Protein AF-A0A2G5VCP2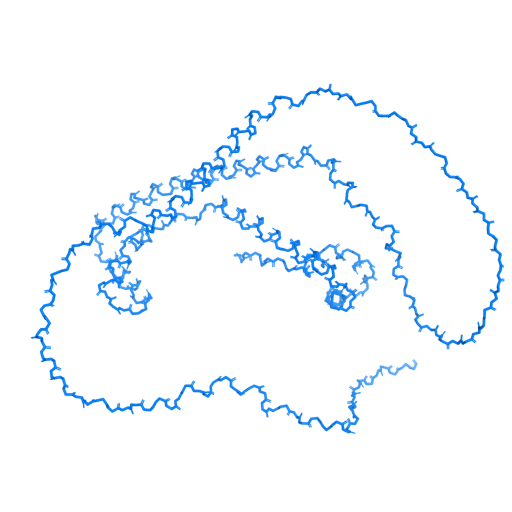-F1 (afdb_monomer_lite)

Structure (mmCIF, N/CA/C/O backbone):
data_AF-A0A2G5VCP2-F1
#
_entry.id   AF-A0A2G5VCP2-F1
#
loop_
_atom_site.group_PDB
_atom_site.id
_atom_site.type_symbol
_atom_site.label_atom_id
_atom_site.label_alt_id
_atom_site.label_comp_id
_atom_site.label_asym_id
_atom_site.label_entity_id
_atom_site.label_seq_id
_atom_site.pdbx_PDB_ins_code
_atom_site.Cartn_x
_atom_site.Cartn_y
_atom_site.Cartn_z
_atom_site.occupancy
_atom_site.B_iso_or_equiv
_atom_site.auth_seq_id
_atom_site.auth_comp_id
_atom_site.auth_asym_id
_atom_site.auth_atom_id
_atom_site.pdbx_PDB_model_num
ATOM 1 N N . MET A 1 1 ? -10.315 4.935 -5.202 1.00 46.03 1 MET A N 1
ATOM 2 C CA . MET A 1 1 ? -9.158 4.855 -6.123 1.00 46.03 1 MET A CA 1
ATOM 3 C C . MET A 1 1 ? -8.139 3.900 -5.517 1.00 46.03 1 MET A C 1
ATOM 5 O O . MET A 1 1 ? -7.683 4.166 -4.414 1.00 46.03 1 MET A O 1
ATOM 9 N N . SER A 1 2 ? -7.846 2.761 -6.154 1.00 57.38 2 SER A N 1
ATOM 10 C CA . SER A 1 2 ? -6.832 1.823 -5.642 1.00 57.38 2 SER A CA 1
ATOM 11 C C . SER A 1 2 ? -5.453 2.473 -5.710 1.00 57.38 2 SER A C 1
ATOM 13 O O . SER A 1 2 ? -5.116 3.071 -6.732 1.00 57.38 2 SER A O 1
ATOM 15 N N . ALA A 1 3 ? -4.641 2.323 -4.661 1.00 63.19 3 ALA A N 1
ATOM 16 C CA . ALA A 1 3 ? -3.253 2.767 -4.701 1.00 63.19 3 ALA A CA 1
ATOM 17 C C . ALA A 1 3 ? -2.539 2.120 -5.908 1.00 63.19 3 ALA A C 1
ATOM 19 O O . ALA A 1 3 ? -2.737 0.924 -6.165 1.00 63.19 3 ALA A O 1
ATOM 20 N N . PRO A 1 4 ? -1.726 2.873 -6.671 1.00 72.38 4 PRO A N 1
ATOM 21 C CA . PRO A 1 4 ? -1.023 2.325 -7.820 1.00 72.38 4 PRO A CA 1
ATOM 22 C C . PRO A 1 4 ? -0.098 1.186 -7.368 1.00 72.38 4 PRO A C 1
ATOM 24 O O . PRO A 1 4 ? 0.730 1.354 -6.460 1.00 72.38 4 PRO A O 1
ATOM 27 N N . LYS A 1 5 ? -0.260 0.013 -8.001 1.00 80.06 5 LYS A N 1
ATOM 28 C CA . LYS A 1 5 ? 0.596 -1.164 -7.784 1.00 80.06 5 LYS A CA 1
ATOM 29 C C . LYS A 1 5 ? 2.051 -0.779 -8.055 1.00 80.06 5 LYS A C 1
ATOM 31 O O . LYS A 1 5 ? 2.337 -0.139 -9.068 1.00 80.06 5 LYS A O 1
ATOM 36 N N . MET A 1 6 ? 2.954 -1.172 -7.155 1.00 78.19 6 MET A N 1
ATOM 37 C CA . MET A 1 6 ? 4.377 -0.842 -7.269 1.00 78.19 6 MET A CA 1
ATOM 38 C C . MET A 1 6 ? 4.953 -1.405 -8.572 1.00 78.19 6 MET A C 1
ATOM 40 O O . MET A 1 6 ? 4.724 -2.569 -8.905 1.00 78.19 6 MET A O 1
ATOM 44 N N . SER A 1 7 ? 5.674 -0.568 -9.317 1.00 85.12 7 SER A N 1
ATOM 45 C CA . SER A 1 7 ? 6.203 -0.918 -10.633 1.00 85.12 7 SER A CA 1
ATOM 46 C C . SER A 1 7 ? 7.272 -2.005 -10.519 1.00 85.12 7 SER A C 1
ATOM 48 O O . SER A 1 7 ? 8.232 -1.864 -9.762 1.00 85.12 7 SER A O 1
ATOM 50 N N . SER A 1 8 ? 7.099 -3.106 -11.255 1.00 95.88 8 SER A N 1
ATOM 51 C CA . SER A 1 8 ? 8.132 -4.134 -11.425 1.00 95.88 8 SER A CA 1
ATOM 52 C C . SER A 1 8 ? 9.325 -3.581 -12.214 1.00 95.88 8 SER A C 1
ATOM 54 O O . SER A 1 8 ? 9.184 -2.561 -12.889 1.00 95.88 8 SER A O 1
ATOM 56 N N . GLY A 1 9 ? 10.475 -4.269 -12.179 1.00 96.69 9 GLY A N 1
ATOM 57 C CA . GLY A 1 9 ? 11.641 -3.901 -12.995 1.00 96.69 9 GLY A CA 1
ATOM 58 C C . GLY A 1 9 ? 11.284 -3.746 -14.478 1.00 96.69 9 GLY A C 1
ATOM 59 O O . GLY A 1 9 ? 11.589 -2.720 -15.076 1.00 96.69 9 GLY A O 1
ATOM 60 N N . PHE A 1 10 ? 10.494 -4.683 -15.020 1.00 97.31 10 PHE A N 1
ATOM 61 C CA . PHE A 1 10 ? 9.934 -4.585 -16.373 1.00 97.31 10 PHE A CA 1
ATOM 62 C C . PHE A 1 10 ? 9.142 -3.294 -16.598 1.00 97.31 10 PHE A C 1
ATOM 64 O O . PHE A 1 10 ? 9.318 -2.651 -17.622 1.00 97.31 10 PHE A O 1
ATOM 71 N N . LYS A 1 11 ? 8.269 -2.898 -15.663 1.00 96.56 11 LYS A N 1
ATOM 72 C CA . LYS A 1 11 ? 7.429 -1.705 -15.834 1.00 96.56 11 LYS A CA 1
ATOM 73 C C . LYS A 1 11 ? 8.255 -0.416 -15.828 1.00 96.56 11 LYS A C 1
ATOM 75 O O . LYS A 1 11 ? 7.921 0.504 -16.560 1.00 96.56 11 LYS A O 1
ATOM 80 N N . ILE A 1 12 ? 9.320 -0.363 -15.026 1.00 96.81 12 ILE A N 1
ATOM 81 C CA . ILE A 1 12 ? 10.254 0.772 -15.004 1.00 96.81 12 ILE A CA 1
ATOM 82 C C . ILE A 1 12 ? 11.006 0.850 -16.335 1.00 96.81 12 ILE A C 1
ATOM 84 O O . ILE A 1 12 ? 11.005 1.896 -16.973 1.00 96.81 12 ILE A O 1
ATOM 88 N N . TRP A 1 13 ? 11.567 -0.273 -16.789 1.00 97.75 13 TRP A N 1
ATOM 89 C CA . TRP A 1 13 ? 12.250 -0.355 -18.080 1.00 97.75 13 TRP A CA 1
ATOM 90 C C . TRP A 1 13 ? 11.329 -0.005 -19.257 1.00 97.75 13 TRP A C 1
ATOM 92 O O . TRP A 1 13 ? 11.700 0.786 -20.119 1.00 97.75 13 TRP A O 1
ATOM 102 N N . ALA A 1 14 ? 10.111 -0.551 -19.280 1.00 97.19 14 ALA A N 1
ATOM 103 C CA . ALA A 1 14 ? 9.137 -0.303 -20.340 1.00 97.19 14 ALA A CA 1
ATOM 104 C C . ALA A 1 14 ? 8.705 1.169 -20.386 1.00 97.19 14 ALA A C 1
ATOM 106 O O . ALA A 1 14 ? 8.487 1.700 -21.467 1.00 97.19 14 ALA A O 1
ATOM 107 N N . GLN A 1 15 ? 8.615 1.835 -19.228 1.00 95.94 15 GLN A N 1
ATOM 108 C CA . GLN A 1 15 ? 8.321 3.265 -19.149 1.00 95.94 15 GLN A CA 1
ATOM 109 C C . GLN A 1 15 ? 9.483 4.112 -19.689 1.00 95.94 15 GLN A C 1
ATOM 111 O O . GLN A 1 15 ? 9.245 5.050 -20.436 1.00 95.94 15 GLN A O 1
ATOM 116 N N . GLU A 1 16 ? 10.730 3.777 -19.347 1.00 96.31 16 GLU A N 1
ATOM 117 C CA . GLU A 1 16 ? 11.921 4.509 -19.815 1.00 96.31 16 GLU A CA 1
ATOM 118 C C . GLU A 1 16 ? 12.209 4.319 -21.304 1.00 96.31 16 GLU A C 1
ATOM 120 O O . GLU A 1 16 ? 12.709 5.222 -21.963 1.00 96.31 16 GLU A O 1
ATOM 125 N N . THR A 1 17 ? 11.905 3.136 -21.832 1.00 96.19 17 THR A N 1
ATOM 126 C CA . THR A 1 17 ? 12.107 2.803 -23.249 1.00 96.19 17 THR A CA 1
ATOM 127 C C . THR A 1 17 ? 10.861 3.035 -24.094 1.00 96.19 17 THR A C 1
ATOM 129 O O . THR A 1 17 ? 10.886 2.768 -25.293 1.00 96.19 17 THR A O 1
ATOM 132 N N . SER A 1 18 ? 9.778 3.536 -23.491 1.00 95.25 18 SER A N 1
ATOM 133 C CA . SER A 1 18 ? 8.492 3.722 -24.161 1.00 95.25 18 SER A CA 1
ATOM 134 C C . SER A 1 18 ? 8.652 4.557 -25.424 1.00 95.25 18 SER A C 1
ATOM 136 O O . SER A 1 18 ? 8.306 4.081 -26.499 1.00 95.25 18 SER A O 1
ATOM 138 N N . ASP A 1 19 ? 9.255 5.739 -25.320 1.00 95.69 19 ASP A N 1
ATOM 139 C CA . ASP A 1 19 ? 9.362 6.681 -26.439 1.00 95.69 19 ASP A CA 1
ATOM 140 C C . ASP A 1 19 ? 10.175 6.097 -27.604 1.00 95.69 19 ASP A C 1
ATOM 142 O O . ASP A 1 19 ? 9.776 6.204 -28.760 1.00 95.69 19 ASP A O 1
ATOM 146 N N . VAL A 1 20 ? 11.263 5.379 -27.301 1.00 95.56 20 VAL A N 1
ATOM 147 C CA . VAL A 1 20 ? 12.093 4.707 -28.317 1.00 95.56 20 VAL A CA 1
ATOM 148 C C . VAL A 1 20 ? 11.289 3.642 -29.062 1.00 95.56 20 VAL A C 1
ATOM 150 O O . VAL A 1 20 ? 11.326 3.585 -30.288 1.00 95.56 20 VAL A O 1
ATOM 153 N N . PHE A 1 21 ? 10.521 2.827 -28.334 1.00 96.44 21 PHE A N 1
ATOM 154 C CA . PHE A 1 21 ? 9.661 1.810 -28.937 1.00 96.44 21 PHE A CA 1
ATOM 155 C C . PHE A 1 21 ? 8.519 2.425 -29.756 1.00 96.44 21 PHE A C 1
ATOM 157 O O . PHE A 1 21 ? 8.155 1.867 -30.787 1.00 96.44 21 PHE A O 1
ATOM 164 N N . HIS A 1 22 ? 7.956 3.556 -29.325 1.00 96.44 22 HIS A N 1
ATOM 165 C CA . HIS A 1 22 ? 6.901 4.242 -30.071 1.00 96.44 22 HIS A CA 1
ATOM 166 C C . HIS A 1 22 ? 7.423 4.844 -31.372 1.00 96.44 22 HIS A C 1
ATOM 168 O O . HIS A 1 22 ? 6.724 4.783 -32.374 1.00 96.44 22 HIS A O 1
ATOM 174 N N . GLU A 1 23 ? 8.650 5.363 -31.391 1.00 96.62 23 GLU A N 1
ATOM 175 C CA . GLU A 1 23 ? 9.275 5.862 -32.620 1.00 96.62 23 GLU A CA 1
ATOM 176 C C . GLU A 1 23 ? 9.649 4.724 -33.581 1.00 96.62 23 GLU A C 1
ATOM 178 O O . GLU A 1 23 ? 9.328 4.778 -34.771 1.00 96.62 23 GLU A O 1
ATOM 183 N N . GLU A 1 24 ? 10.281 3.661 -33.071 1.00 96.56 24 GLU A N 1
ATOM 184 C CA . GLU A 1 24 ? 10.704 2.512 -33.882 1.00 96.56 24 GLU A CA 1
ATOM 185 C C . GLU A 1 24 ? 9.504 1.743 -34.457 1.00 96.56 24 GLU A C 1
ATOM 187 O O . GLU A 1 24 ? 9.508 1.332 -35.619 1.00 96.56 24 GLU A O 1
ATOM 192 N N . PHE A 1 25 ? 8.443 1.591 -33.662 1.00 96.56 25 PHE A N 1
ATOM 193 C CA . PHE A 1 25 ? 7.250 0.825 -34.011 1.00 96.56 25 PHE A CA 1
ATOM 194 C C . PHE A 1 25 ? 6.006 1.704 -34.175 1.00 96.56 25 PHE A C 1
ATOM 196 O O . PHE A 1 25 ? 4.898 1.249 -33.900 1.00 96.56 25 PHE A O 1
ATOM 203 N N . LYS A 1 26 ? 6.160 2.934 -34.678 1.00 97.25 26 LYS A N 1
ATOM 204 C CA . LYS A 1 26 ? 5.064 3.919 -34.798 1.00 97.25 26 LYS A CA 1
ATOM 205 C C . LYS A 1 26 ? 3.847 3.477 -35.616 1.00 97.25 26 LYS A C 1
ATOM 207 O O . LYS A 1 26 ? 2.787 4.085 -35.523 1.00 97.25 26 LYS A O 1
ATOM 212 N N . TYR A 1 27 ? 4.001 2.444 -36.444 1.00 97.50 27 TYR A N 1
ATOM 213 C CA . TYR A 1 27 ? 2.924 1.875 -37.261 1.00 97.50 27 TYR A CA 1
ATOM 214 C C . TYR A 1 27 ? 2.157 0.747 -36.559 1.00 97.50 27 TYR A C 1
ATOM 216 O O . TYR A 1 27 ? 1.132 0.298 -37.065 1.00 97.50 27 TYR A O 1
ATOM 224 N N . LEU A 1 28 ? 2.662 0.261 -35.424 1.00 97.69 28 LEU A N 1
ATOM 225 C CA . LEU A 1 28 ? 2.010 -0.773 -34.633 1.00 97.69 28 LEU A CA 1
ATOM 226 C C . LEU A 1 28 ? 1.014 -0.149 -33.659 1.00 97.69 28 LEU A C 1
ATOM 228 O O . LEU A 1 28 ? 1.173 0.981 -33.197 1.00 97.69 28 LEU A O 1
ATOM 232 N N . ARG A 1 29 ? -0.016 -0.914 -33.300 1.00 98.12 29 ARG A N 1
ATOM 233 C CA . ARG A 1 29 ? -0.939 -0.516 -32.233 1.00 98.12 29 ARG A CA 1
ATOM 234 C C . ARG A 1 29 ? -0.242 -0.601 -30.880 1.00 98.12 29 ARG A C 1
ATOM 236 O O . ARG A 1 29 ? 0.628 -1.441 -30.668 1.00 98.12 29 ARG A O 1
ATOM 243 N N . GLU A 1 30 ? -0.729 0.169 -29.914 1.00 97.25 30 GLU A N 1
ATOM 244 C CA . GLU A 1 30 ? -0.213 0.181 -28.537 1.00 97.25 30 GLU A CA 1
ATOM 245 C C . GLU A 1 30 ? -0.041 -1.228 -27.939 1.00 97.25 30 GLU A C 1
ATOM 247 O O . GLU A 1 30 ? 0.985 -1.563 -27.350 1.00 97.25 30 GLU A O 1
ATOM 252 N N . ILE A 1 31 ? -1.022 -2.112 -28.144 1.00 97.69 31 ILE A N 1
ATOM 253 C CA . ILE A 1 31 ? -0.959 -3.487 -27.633 1.00 97.69 31 ILE A CA 1
ATOM 254 C C . ILE A 1 31 ? 0.170 -4.314 -28.272 1.00 97.69 31 ILE A C 1
ATOM 256 O O . ILE A 1 31 ? 0.782 -5.156 -27.611 1.00 97.69 31 ILE A O 1
ATOM 260 N N . GLU A 1 32 ? 0.478 -4.064 -29.544 1.00 97.88 32 GLU A N 1
ATOM 261 C CA . GLU A 1 32 ? 1.566 -4.716 -30.275 1.00 97.88 32 GLU A CA 1
ATOM 262 C C . GLU A 1 32 ? 2.921 -4.181 -29.804 1.00 97.88 32 GLU A C 1
ATOM 264 O O . GLU A 1 32 ? 3.829 -4.979 -29.563 1.00 97.88 32 GLU A O 1
ATOM 269 N N . ILE A 1 33 ? 3.031 -2.869 -29.558 1.00 97.69 33 ILE A N 1
ATOM 270 C CA . ILE A 1 33 ? 4.217 -2.238 -28.959 1.00 97.69 33 ILE A CA 1
ATOM 271 C C . ILE A 1 33 ? 4.496 -2.843 -27.578 1.00 97.69 33 ILE A C 1
ATOM 273 O O . ILE A 1 33 ? 5.605 -3.312 -27.311 1.00 97.69 33 ILE A O 1
ATOM 277 N N . GLN A 1 34 ? 3.482 -2.955 -26.719 1.00 97.12 34 GLN A N 1
ATOM 278 C CA . GLN A 1 34 ? 3.630 -3.582 -25.403 1.00 97.12 34 GLN A CA 1
ATOM 279 C C . GLN A 1 34 ? 4.030 -5.062 -25.495 1.00 97.12 34 GLN A C 1
ATOM 281 O O . GLN A 1 34 ? 4.823 -5.553 -24.686 1.00 97.12 34 GLN A O 1
ATOM 286 N N . ASN A 1 35 ? 3.509 -5.805 -26.476 1.00 97.81 35 ASN A N 1
ATOM 287 C CA . ASN A 1 35 ? 3.908 -7.195 -26.710 1.00 97.81 35 ASN A CA 1
ATOM 288 C C . ASN A 1 35 ? 5.360 -7.302 -27.204 1.00 97.81 35 ASN A C 1
ATOM 290 O O . ASN A 1 35 ? 6.090 -8.204 -26.771 1.00 97.81 35 ASN A O 1
ATOM 294 N N . LYS A 1 36 ? 5.816 -6.359 -28.038 1.00 97.75 36 LYS A N 1
ATOM 295 C CA . LYS A 1 36 ? 7.223 -6.239 -28.442 1.00 97.75 36 LYS A CA 1
ATOM 296 C C . LYS A 1 36 ? 8.114 -5.920 -27.245 1.00 97.75 36 LYS A C 1
ATOM 298 O O . LYS A 1 36 ? 9.086 -6.640 -27.040 1.00 97.75 36 LYS A O 1
ATOM 303 N N . GLN A 1 37 ? 7.741 -4.964 -26.393 1.00 97.56 37 GLN A N 1
ATOM 304 C CA . GLN A 1 37 ? 8.456 -4.658 -25.148 1.00 97.56 37 GLN A CA 1
ATOM 305 C C . GLN A 1 37 ? 8.574 -5.887 -24.235 1.00 97.56 37 GLN A C 1
ATOM 307 O O . GLN A 1 37 ? 9.664 -6.213 -23.767 1.00 97.56 37 GLN A O 1
ATOM 312 N N . LYS A 1 38 ? 7.479 -6.629 -24.013 1.00 97.75 38 LYS A N 1
ATOM 313 C CA . LYS A 1 38 ? 7.503 -7.874 -23.218 1.00 97.75 38 LYS A CA 1
ATOM 314 C C . LYS A 1 38 ? 8.445 -8.916 -23.816 1.00 97.75 38 LYS A C 1
ATOM 316 O O . LYS A 1 38 ? 9.195 -9.555 -23.079 1.00 97.75 38 LYS A O 1
ATOM 321 N N . SER A 1 39 ? 8.405 -9.096 -25.134 1.00 97.56 39 SER A N 1
ATOM 322 C CA . SER A 1 39 ? 9.270 -10.047 -25.840 1.00 97.56 39 SER A CA 1
ATOM 323 C C . SER A 1 39 ? 10.738 -9.632 -25.732 1.00 97.56 39 SER A C 1
ATOM 325 O O . SER A 1 39 ? 11.593 -10.450 -25.404 1.00 97.56 39 SER A O 1
ATOM 327 N N . TYR A 1 40 ? 11.025 -8.344 -25.907 1.00 97.62 40 TYR A N 1
ATOM 328 C CA . TYR A 1 40 ? 12.367 -7.789 -25.783 1.00 97.62 40 TYR A CA 1
ATOM 329 C C . TYR A 1 40 ? 12.918 -7.950 -24.361 1.00 97.62 40 TYR A C 1
ATOM 331 O O . TYR A 1 40 ? 14.025 -8.449 -24.170 1.00 97.62 40 TYR A O 1
ATOM 339 N N . TRP A 1 41 ? 12.111 -7.645 -23.344 1.00 97.50 41 TRP A N 1
ATOM 340 C CA . TRP A 1 41 ? 12.469 -7.892 -21.950 1.00 97.50 41 TRP A CA 1
ATOM 341 C C . TRP A 1 41 ? 12.781 -9.366 -21.682 1.00 97.50 41 TRP A C 1
ATOM 343 O O . TRP A 1 41 ? 13.752 -9.681 -20.999 1.00 97.50 41 TRP A O 1
ATOM 353 N N . ARG A 1 42 ? 11.983 -10.295 -22.218 1.00 97.69 42 ARG A N 1
ATOM 354 C CA . ARG A 1 42 ? 12.200 -11.733 -22.010 1.00 97.69 42 ARG A CA 1
ATOM 355 C C . ARG A 1 42 ? 13.488 -12.215 -22.671 1.00 97.69 42 ARG A C 1
ATOM 357 O O . ARG A 1 42 ? 14.290 -12.842 -21.981 1.00 97.69 42 ARG A O 1
ATOM 364 N N . TYR A 1 43 ? 13.692 -11.881 -23.944 1.00 97.19 43 TYR A N 1
ATOM 365 C CA . TYR A 1 43 ? 14.678 -12.551 -24.798 1.00 97.19 43 TYR A CA 1
ATOM 366 C C . TYR A 1 43 ? 15.917 -11.721 -25.157 1.00 97.19 43 TYR A C 1
ATOM 368 O O . TYR A 1 43 ? 16.914 -12.300 -25.574 1.00 97.19 43 TYR A O 1
ATOM 376 N N . ARG A 1 44 ? 15.878 -10.388 -25.041 1.00 95.50 44 ARG A N 1
ATOM 377 C CA . ARG A 1 44 ? 16.955 -9.498 -25.523 1.00 95.50 44 ARG A CA 1
ATOM 378 C C . ARG A 1 44 ? 17.684 -8.749 -24.410 1.00 95.50 44 ARG A C 1
ATOM 380 O O . ARG A 1 44 ? 18.872 -8.491 -24.549 1.00 95.50 44 ARG A O 1
ATOM 387 N N . ILE A 1 45 ? 17.002 -8.421 -23.314 1.00 96.06 45 ILE A N 1
ATOM 388 C CA . ILE A 1 45 ? 17.635 -7.779 -22.152 1.00 96.06 45 ILE A CA 1
ATOM 389 C C . ILE A 1 45 ? 18.477 -8.813 -21.388 1.00 96.06 45 ILE A C 1
ATOM 391 O O . ILE A 1 45 ? 17.974 -9.888 -21.030 1.00 96.06 45 ILE A O 1
ATOM 395 N N . SER A 1 46 ? 19.738 -8.471 -21.101 1.00 96.94 46 SER A N 1
ATOM 396 C CA . SER A 1 46 ? 20.647 -9.325 -20.326 1.00 96.94 46 SER A CA 1
ATOM 397 C C . SER A 1 46 ? 20.190 -9.471 -18.868 1.00 96.94 46 SER A C 1
ATOM 399 O O . SER A 1 46 ? 19.444 -8.643 -18.343 1.00 96.94 46 SER A O 1
ATOM 401 N N . GLN A 1 47 ? 20.630 -10.527 -18.178 1.00 96.38 47 GLN A N 1
ATOM 402 C CA . GLN A 1 47 ? 20.275 -10.713 -16.763 1.00 96.38 47 GLN A CA 1
ATOM 403 C C . GLN A 1 47 ? 20.831 -9.595 -15.869 1.00 96.38 47 GLN A C 1
ATOM 405 O O . GLN A 1 47 ? 20.136 -9.139 -14.966 1.00 96.38 47 GLN A O 1
ATOM 410 N N . GLU A 1 48 ? 22.028 -9.089 -16.168 1.00 96.38 48 GLU A N 1
ATOM 411 C CA . GLU A 1 48 ? 22.628 -7.959 -15.449 1.00 96.38 48 GLU A CA 1
ATOM 412 C C . GLU A 1 48 ? 21.770 -6.693 -15.571 1.00 96.38 48 GLU A C 1
ATOM 414 O O . GLU A 1 48 ? 21.451 -6.055 -14.569 1.00 96.38 48 GLU A O 1
ATOM 419 N N . GLN A 1 49 ? 21.301 -6.373 -16.782 1.00 95.25 49 GLN A N 1
ATOM 420 C CA . GLN A 1 49 ? 20.385 -5.251 -16.998 1.00 95.25 49 GLN A CA 1
ATOM 421 C C . GLN A 1 49 ? 19.058 -5.455 -16.255 1.00 95.25 49 GLN A C 1
ATOM 423 O O . GLN A 1 49 ? 18.556 -4.521 -15.627 1.00 95.25 49 GLN A O 1
ATOM 428 N N . LYS A 1 50 ? 18.494 -6.673 -16.272 1.00 96.62 50 LYS A N 1
ATOM 429 C CA . LYS A 1 50 ? 17.283 -6.991 -15.493 1.00 96.62 50 LYS A CA 1
ATOM 430 C C . LYS A 1 50 ? 17.498 -6.735 -14.005 1.00 96.62 50 LYS A C 1
ATOM 432 O O . LYS A 1 50 ? 16.606 -6.173 -13.369 1.00 96.62 50 LYS A O 1
ATOM 437 N N . GLU A 1 51 ? 18.656 -7.104 -13.460 1.00 96.19 51 GLU A N 1
ATOM 438 C CA . GLU A 1 51 ? 18.952 -6.897 -12.043 1.00 96.19 51 GLU A CA 1
ATOM 439 C C . GLU A 1 51 ? 19.069 -5.413 -11.690 1.00 96.19 51 GLU A C 1
ATOM 441 O O . GLU A 1 51 ? 18.489 -4.996 -10.689 1.00 96.19 51 GLU A O 1
ATOM 446 N N . VAL A 1 52 ? 19.680 -4.584 -12.543 1.00 96.25 52 VAL A N 1
ATOM 447 C CA . VAL A 1 52 ? 19.705 -3.118 -12.354 1.00 96.25 52 VAL A CA 1
ATOM 448 C C . VAL A 1 52 ? 18.284 -2.555 -12.229 1.00 96.25 52 VAL A C 1
ATOM 450 O O . VAL A 1 52 ? 17.971 -1.812 -11.295 1.00 96.25 52 VAL A O 1
ATOM 453 N N . TYR A 1 53 ? 17.374 -2.956 -13.117 1.00 96.94 53 TYR A N 1
ATOM 454 C CA . TYR A 1 53 ? 15.976 -2.519 -13.060 1.00 96.94 53 TYR A CA 1
ATOM 455 C C . TYR A 1 53 ? 15.204 -3.103 -11.871 1.00 96.94 53 TYR A C 1
ATOM 457 O O . TYR A 1 53 ? 14.329 -2.439 -11.306 1.00 96.94 53 TYR A O 1
ATOM 465 N N . ASN A 1 54 ? 15.525 -4.325 -11.448 1.00 95.88 54 ASN A N 1
ATOM 466 C CA . ASN A 1 54 ? 14.957 -4.917 -10.240 1.00 95.88 54 ASN A CA 1
ATOM 467 C C . ASN A 1 54 ? 15.428 -4.184 -8.978 1.00 95.88 54 ASN A C 1
ATOM 469 O O . ASN A 1 54 ? 14.614 -3.930 -8.089 1.00 95.88 54 ASN A O 1
ATOM 473 N N . GLN A 1 55 ? 16.701 -3.794 -8.903 1.00 95.62 55 GLN A N 1
ATOM 474 C CA . GLN A 1 55 ? 17.242 -2.966 -7.825 1.00 95.62 55 GLN A CA 1
ATOM 475 C C . GLN A 1 55 ? 16.580 -1.591 -7.808 1.00 95.62 55 GLN A C 1
ATOM 477 O O . GLN A 1 55 ? 16.082 -1.168 -6.765 1.00 95.62 55 GLN A O 1
ATOM 482 N N . LYS A 1 56 ? 16.440 -0.947 -8.972 1.00 94.12 56 LYS A N 1
ATOM 483 C CA . LYS A 1 56 ? 15.693 0.310 -9.109 1.00 94.12 56 LYS A CA 1
ATOM 484 C C . LYS A 1 56 ? 14.247 0.172 -8.625 1.00 94.12 56 LYS A C 1
ATOM 486 O O . LYS A 1 56 ? 13.754 1.029 -7.898 1.00 94.12 56 LYS A O 1
ATOM 491 N N . SER A 1 57 ? 13.582 -0.942 -8.946 1.00 95.31 57 SER A N 1
ATOM 492 C CA . SER A 1 57 ? 12.258 -1.262 -8.397 1.00 95.31 57 SER A CA 1
ATOM 493 C C . SER A 1 57 ? 12.287 -1.374 -6.874 1.00 95.31 57 SER A C 1
ATOM 495 O O . SER A 1 57 ? 11.439 -0.775 -6.222 1.00 95.31 57 SER A O 1
ATOM 497 N N . LYS A 1 58 ? 13.253 -2.087 -6.281 1.00 94.75 58 LYS A N 1
ATOM 498 C CA . LYS A 1 58 ? 13.386 -2.209 -4.816 1.00 94.75 58 LYS A CA 1
ATOM 499 C C . LYS A 1 58 ? 13.563 -0.840 -4.148 1.00 94.75 58 LYS A C 1
ATOM 501 O O . LYS A 1 58 ? 12.845 -0.564 -3.192 1.00 94.75 58 LYS A O 1
ATOM 506 N N . ILE A 1 59 ? 14.428 0.020 -4.686 1.00 91.62 59 ILE A N 1
ATOM 507 C CA . ILE A 1 59 ? 14.655 1.381 -4.173 1.00 91.62 59 ILE A CA 1
ATOM 508 C C . ILE A 1 59 ? 13.355 2.191 -4.216 1.00 91.62 59 ILE A C 1
ATOM 510 O O . ILE A 1 59 ? 12.913 2.688 -3.187 1.00 91.62 59 ILE A O 1
ATOM 514 N N . LEU A 1 60 ? 12.654 2.212 -5.355 1.00 89.88 60 LEU A N 1
ATOM 515 C CA . LEU A 1 60 ? 11.371 2.919 -5.472 1.00 89.88 60 LEU A CA 1
ATOM 516 C C . LEU A 1 60 ? 10.300 2.389 -4.504 1.00 89.88 60 LEU A C 1
ATOM 518 O O . LEU A 1 60 ? 9.437 3.146 -4.057 1.00 89.88 60 LEU A O 1
ATOM 522 N N . LYS A 1 61 ? 10.325 1.090 -4.176 1.00 91.06 61 LYS A N 1
ATOM 523 C CA . LYS A 1 61 ? 9.427 0.502 -3.169 1.00 91.06 61 LYS A CA 1
ATOM 524 C C . LYS A 1 61 ? 9.764 0.992 -1.762 1.00 91.06 61 LYS A C 1
ATOM 526 O O . LYS A 1 61 ? 8.840 1.245 -0.993 1.00 91.06 61 LYS A O 1
ATOM 531 N N . ILE A 1 62 ? 11.049 1.113 -1.433 1.00 89.31 62 ILE A N 1
ATOM 532 C CA . ILE A 1 62 ? 11.519 1.643 -0.148 1.00 89.31 62 ILE A CA 1
ATOM 533 C C . ILE A 1 62 ? 11.136 3.121 -0.037 1.00 89.31 62 ILE A C 1
ATOM 535 O O . ILE A 1 62 ? 10.389 3.467 0.869 1.00 89.31 62 ILE A O 1
ATOM 539 N N . GLU A 1 63 ? 11.479 3.947 -1.027 1.00 87.50 63 GLU A N 1
ATOM 540 C CA . GLU A 1 63 ? 11.120 5.375 -1.058 1.00 87.50 63 GLU A CA 1
ATOM 541 C C . GLU A 1 63 ? 9.603 5.609 -0.983 1.00 87.50 63 GLU A C 1
ATOM 543 O O . GLU A 1 63 ? 9.118 6.602 -0.435 1.00 87.50 63 GLU A O 1
ATOM 548 N N . LYS A 1 64 ? 8.802 4.717 -1.582 1.00 86.69 64 LYS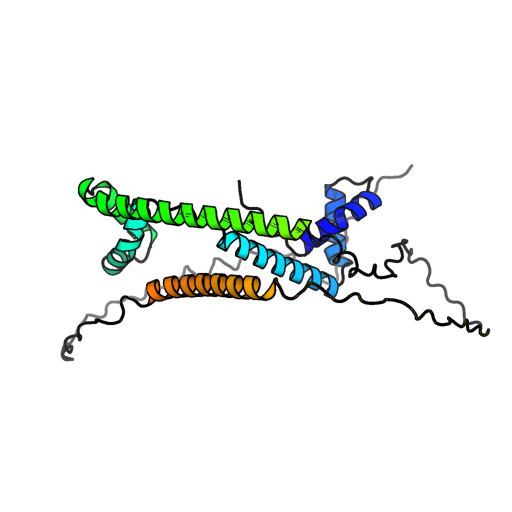 A N 1
ATOM 549 C CA . LYS A 1 64 ? 7.342 4.785 -1.467 1.00 86.69 64 LYS A CA 1
ATOM 550 C C . LYS A 1 64 ? 6.885 4.470 -0.043 1.00 86.69 64 LYS A C 1
ATOM 552 O O . LYS A 1 64 ? 6.063 5.212 0.480 1.00 86.69 64 LYS A O 1
ATOM 557 N N . LYS A 1 65 ? 7.413 3.409 0.575 1.00 85.25 65 LYS A N 1
ATOM 558 C CA . LYS A 1 65 ? 7.100 3.059 1.968 1.00 85.25 65 LYS A CA 1
ATOM 559 C C . LYS A 1 65 ? 7.523 4.160 2.931 1.00 85.25 65 LYS A C 1
ATOM 561 O O . LYS A 1 65 ? 6.751 4.495 3.814 1.00 85.25 65 LYS A O 1
ATOM 566 N N . GLU A 1 66 ? 8.692 4.756 2.732 1.00 83.31 66 GLU A N 1
ATOM 567 C CA . GLU A 1 66 ? 9.152 5.903 3.516 1.00 83.31 66 GLU A CA 1
ATOM 568 C C . GLU A 1 66 ? 8.174 7.071 3.393 1.00 83.31 66 GLU A C 1
ATOM 570 O O . GLU A 1 66 ? 7.714 7.591 4.403 1.00 83.31 66 GLU A O 1
ATOM 575 N N . ARG A 1 67 ? 7.739 7.417 2.174 1.00 80.25 67 ARG A N 1
ATOM 576 C CA . ARG A 1 67 ? 6.691 8.433 1.983 1.00 80.25 67 ARG A CA 1
ATOM 577 C C . ARG A 1 67 ? 5.357 8.061 2.634 1.00 80.25 67 ARG A C 1
ATOM 579 O O . ARG A 1 67 ? 4.686 8.941 3.157 1.00 80.25 67 ARG A O 1
ATOM 586 N N . GLU A 1 68 ? 4.963 6.790 2.606 1.00 80.75 68 GLU A N 1
ATOM 587 C CA . GLU A 1 68 ? 3.738 6.310 3.261 1.00 80.75 68 GLU A CA 1
ATOM 588 C C . GLU A 1 68 ? 3.842 6.357 4.796 1.00 80.75 68 GLU A C 1
ATOM 590 O O . GLU A 1 68 ? 2.852 6.687 5.444 1.00 80.75 68 GLU A O 1
ATOM 595 N N . ILE A 1 69 ? 5.023 6.106 5.378 1.00 78.56 69 ILE A N 1
ATOM 596 C CA . ILE A 1 69 ? 5.288 6.270 6.821 1.00 78.56 69 ILE A CA 1
ATOM 597 C C . ILE A 1 69 ? 5.071 7.729 7.244 1.00 78.56 69 ILE A C 1
ATOM 599 O O . ILE A 1 69 ? 4.528 7.987 8.317 1.00 78.56 69 ILE A O 1
ATOM 603 N N . TRP A 1 70 ? 5.423 8.683 6.380 1.00 73.81 70 TRP A N 1
ATOM 604 C CA . TRP A 1 70 ? 5.243 10.111 6.643 1.00 73.81 70 TRP A CA 1
ATOM 605 C C . TRP A 1 70 ? 3.798 10.606 6.539 1.00 73.81 70 TRP A C 1
ATOM 607 O O . TRP A 1 70 ? 3.537 11.728 6.961 1.00 73.81 70 TRP A O 1
ATOM 617 N N . ILE A 1 71 ? 2.854 9.828 5.998 1.00 79.25 71 ILE A N 1
ATOM 618 C CA . ILE A 1 71 ? 1.451 10.248 5.865 1.00 79.25 71 ILE A CA 1
ATOM 619 C C . ILE A 1 71 ? 0.641 9.661 7.032 1.00 79.25 71 ILE A C 1
ATOM 621 O O . ILE A 1 71 ? 0.325 8.470 7.023 1.00 79.25 71 ILE A O 1
ATOM 625 N N . PRO A 1 72 ? 0.230 10.472 8.028 1.00 78.38 72 PRO A N 1
ATOM 626 C CA . PRO A 1 72 ? -0.485 9.965 9.192 1.00 78.38 72 PRO A CA 1
ATOM 627 C C . PRO A 1 72 ? -1.855 9.387 8.826 1.00 78.38 72 PRO A C 1
ATOM 629 O O . PRO A 1 72 ? -2.632 9.955 8.041 1.00 78.38 72 PRO A O 1
ATOM 632 N N . LYS A 1 73 ? -2.161 8.258 9.456 1.00 85.31 73 LYS A N 1
ATOM 633 C CA . LYS A 1 73 ? -3.046 7.197 8.973 1.00 85.31 73 LYS A CA 1
ATOM 634 C C . LYS A 1 73 ? -4.571 7.369 9.071 1.00 85.31 73 LYS A C 1
ATOM 636 O O . LYS A 1 73 ? -5.226 6.362 9.068 1.00 85.31 73 LYS A O 1
ATOM 641 N N . ASN A 1 74 ? -5.196 8.538 9.067 1.00 88.12 74 ASN A N 1
ATOM 642 C CA . ASN A 1 74 ? -6.598 8.743 9.534 1.00 88.12 74 ASN A CA 1
ATOM 643 C C . ASN A 1 74 ? -6.795 8.329 11.012 1.00 88.12 74 ASN A C 1
ATOM 645 O O . ASN A 1 74 ? -6.398 7.233 11.403 1.00 88.12 74 ASN A O 1
ATOM 649 N N . PRO A 1 75 ? -7.388 9.209 11.836 1.00 91.50 75 PRO A N 1
ATOM 650 C CA . PRO A 1 75 ? -7.559 8.897 13.247 1.00 91.50 75 PRO A CA 1
ATOM 651 C C . PRO A 1 75 ? -8.569 7.765 13.382 1.00 91.50 75 PRO A C 1
ATOM 653 O O . PRO A 1 75 ? -9.555 7.718 12.641 1.00 91.50 75 PRO A O 1
ATOM 656 N N . LYS A 1 76 ? -8.286 6.847 14.304 1.00 92.69 76 LYS A N 1
ATOM 657 C CA . LYS A 1 76 ? -9.165 5.716 14.606 1.00 92.69 76 LYS A CA 1
ATOM 658 C C . LYS A 1 76 ? -10.484 6.227 15.166 1.00 92.69 76 LYS A C 1
ATOM 660 O O . LYS A 1 76 ? -10.462 7.151 15.959 1.00 92.69 76 LYS A O 1
ATOM 665 N N . ASN A 1 77 ? -11.617 5.647 14.787 1.00 96.50 77 ASN A N 1
ATOM 666 C CA . ASN A 1 77 ? -12.926 6.015 15.355 1.00 96.50 77 ASN A CA 1
ATOM 667 C C . ASN A 1 77 ? -12.960 5.725 16.879 1.00 96.50 77 ASN A C 1
ATOM 669 O O . ASN A 1 77 ? -12.319 4.757 17.290 1.00 96.50 77 ASN A O 1
ATOM 673 N N . PRO A 1 78 ? -13.727 6.463 17.714 1.00 97.75 78 PRO A N 1
ATOM 674 C CA . PRO A 1 78 ? -13.949 6.108 19.124 1.00 97.75 78 PRO A CA 1
ATOM 675 C C . PRO A 1 78 ? -14.223 4.613 19.377 1.00 97.75 78 PRO A C 1
ATOM 677 O O . PRO A 1 78 ? -13.683 4.024 20.310 1.00 97.75 78 PRO A O 1
ATOM 680 N N . TYR A 1 79 ? -15.005 3.969 18.504 1.00 97.56 79 TYR A N 1
ATOM 681 C CA . TYR A 1 79 ? -15.262 2.526 18.568 1.00 97.56 79 TYR A CA 1
ATOM 682 C C . TYR A 1 79 ? -13.993 1.681 18.370 1.00 97.56 79 TYR A C 1
ATOM 684 O O . TYR A 1 79 ? -13.781 0.701 19.077 1.00 97.56 79 TYR A O 1
ATOM 692 N N . GLU A 1 80 ? -13.123 2.060 17.434 1.00 96.75 80 GLU A N 1
ATOM 693 C CA . GLU A 1 80 ? -11.864 1.355 17.171 1.00 96.75 80 GLU A CA 1
ATOM 694 C C . GLU A 1 80 ? -10.866 1.530 18.322 1.00 96.75 80 GLU A C 1
ATOM 696 O O . GLU A 1 80 ? -10.153 0.585 18.660 1.00 96.75 80 GLU A O 1
ATOM 701 N N . VAL A 1 81 ? -10.841 2.714 18.946 1.00 96.69 81 VAL A N 1
ATOM 702 C CA . VAL A 1 81 ? -10.062 2.980 20.167 1.00 96.69 81 VAL A CA 1
ATOM 703 C C . VAL A 1 81 ? -10.536 2.062 21.298 1.00 96.69 81 VAL A C 1
ATOM 705 O O . VAL A 1 81 ? -9.727 1.396 21.949 1.00 96.69 81 VAL A O 1
ATOM 708 N N . TRP A 1 82 ? -11.855 1.949 21.479 1.00 97.62 82 TRP A N 1
ATOM 709 C CA . TRP A 1 82 ? -12.450 1.048 22.461 1.00 97.62 82 TRP A CA 1
ATOM 710 C C . TRP A 1 82 ? -12.152 -0.430 22.178 1.00 97.62 82 TRP A C 1
ATOM 712 O O . TRP A 1 82 ? -11.745 -1.146 23.100 1.00 97.62 82 TRP A O 1
ATOM 722 N N . ILE A 1 83 ? -12.302 -0.890 20.926 1.00 96.75 83 ILE A N 1
ATOM 723 C CA . ILE A 1 83 ? -11.953 -2.264 20.535 1.00 96.75 83 ILE A CA 1
ATOM 724 C C . ILE A 1 83 ? -10.500 -2.531 20.885 1.00 96.75 83 ILE A C 1
ATOM 726 O O . ILE A 1 83 ? -10.229 -3.523 21.542 1.00 96.75 83 ILE A O 1
ATOM 730 N N . GLN A 1 84 ? -9.568 -1.661 20.496 1.00 95.38 84 GLN A N 1
ATOM 731 C CA . GLN A 1 84 ? -8.143 -1.914 20.702 1.00 95.38 84 GLN A CA 1
ATOM 732 C C . GLN A 1 84 ? -7.800 -2.158 22.180 1.00 95.38 84 GLN A C 1
ATOM 734 O O . GLN A 1 84 ? -7.006 -3.044 22.475 1.00 95.38 84 GLN A O 1
ATOM 739 N N . LYS A 1 85 ? -8.435 -1.429 23.106 1.00 95.56 85 LYS A N 1
ATOM 740 C CA . LYS A 1 85 ? -8.222 -1.579 24.557 1.00 95.56 85 LYS A CA 1
ATOM 741 C C . LYS A 1 85 ? -8.881 -2.812 25.171 1.00 95.56 85 LYS A C 1
ATOM 743 O O . LYS A 1 85 ? -8.463 -3.274 26.231 1.00 95.56 85 LYS A O 1
ATOM 748 N N . ASN A 1 86 ? -9.961 -3.298 24.566 1.00 95.50 86 ASN A N 1
ATOM 749 C CA . ASN A 1 86 ? -10.761 -4.386 25.126 1.00 95.50 86 ASN A CA 1
ATOM 750 C C . ASN A 1 86 ? -10.558 -5.710 24.384 1.00 95.50 86 ASN A C 1
ATOM 752 O O . ASN A 1 86 ? -10.851 -6.758 24.945 1.00 95.50 86 ASN A O 1
ATOM 756 N N . PHE A 1 87 ? -10.022 -5.691 23.167 1.00 94.44 87 PHE A N 1
ATOM 757 C CA . PHE A 1 87 ? -9.888 -6.869 22.317 1.00 94.44 87 PHE A CA 1
ATOM 758 C C . PHE A 1 87 ? -9.113 -7.989 23.008 1.00 94.44 87 PHE A C 1
ATOM 760 O O . PHE A 1 87 ? -9.585 -9.120 23.031 1.00 94.44 87 PHE A O 1
ATOM 767 N N . GLU A 1 88 ? -7.981 -7.675 23.639 1.00 91.00 88 GLU A N 1
ATOM 768 C CA . GLU A 1 88 ? -7.176 -8.660 24.373 1.00 91.00 88 GLU A CA 1
ATOM 769 C C . GLU A 1 88 ? -7.927 -9.213 25.589 1.00 91.00 88 GLU A C 1
ATOM 771 O O . GLU A 1 88 ? -8.032 -10.427 25.743 1.00 91.00 88 GLU A O 1
ATOM 776 N N . LYS A 1 89 ? -8.597 -8.344 26.358 1.00 92.06 89 LYS A N 1
ATOM 777 C CA . LYS A 1 89 ? -9.419 -8.747 27.513 1.00 92.06 89 LYS A CA 1
ATOM 778 C C . LYS A 1 89 ? -10.552 -9.700 27.131 1.00 92.06 89 LYS A C 1
ATOM 780 O O . LYS A 1 89 ? -10.927 -10.557 27.927 1.00 92.06 89 LYS A O 1
ATOM 785 N N . PHE A 1 90 ? -11.141 -9.526 25.947 1.00 90.25 90 PHE A N 1
ATOM 786 C CA . PHE A 1 90 ? -12.188 -10.417 25.445 1.00 90.25 90 PHE A CA 1
ATOM 787 C C . PHE A 1 90 ? -11.614 -11.686 24.822 1.00 90.25 90 PHE A C 1
ATOM 789 O O . PHE A 1 90 ? -12.178 -12.752 25.032 1.00 90.25 90 PHE A O 1
ATOM 796 N N . ARG A 1 91 ? -10.473 -11.597 24.134 1.00 91.31 91 ARG A N 1
ATOM 797 C CA . ARG A 1 91 ? -9.768 -12.751 23.564 1.00 91.31 91 ARG A CA 1
ATOM 798 C C . ARG A 1 91 ? -9.246 -13.720 24.631 1.00 91.31 91 ARG A C 1
ATOM 800 O O . ARG A 1 91 ? -9.154 -14.911 24.369 1.00 91.31 91 ARG A O 1
ATOM 807 N N . GLU A 1 92 ? -8.887 -13.225 25.812 1.00 89.62 92 GLU A N 1
ATOM 808 C CA . GLU A 1 92 ? -8.468 -14.071 26.938 1.00 89.62 92 GLU A CA 1
ATOM 809 C C . GLU A 1 92 ? -9.649 -14.755 27.635 1.00 89.62 92 GLU A C 1
ATOM 811 O O . GLU A 1 92 ? -9.535 -15.902 28.065 1.00 89.62 92 GLU A O 1
ATOM 816 N N . LYS A 1 93 ? -10.789 -14.061 27.748 1.00 87.25 93 LYS A N 1
ATOM 817 C CA . LYS A 1 93 ? -11.995 -14.584 28.409 1.00 87.25 93 LYS A CA 1
ATOM 818 C C . LYS A 1 93 ? -12.755 -15.572 27.536 1.00 87.25 93 LYS A C 1
ATOM 820 O O . LYS A 1 93 ? -13.155 -16.633 28.010 1.00 87.25 93 LYS A O 1
ATOM 825 N N . ASP A 1 94 ? -12.955 -15.216 26.274 1.00 76.31 94 ASP A N 1
ATOM 826 C CA . ASP A 1 94 ? -13.562 -16.087 25.286 1.00 76.31 94 ASP A CA 1
ATOM 827 C C . ASP A 1 94 ? -12.430 -16.819 24.562 1.00 76.31 94 ASP A C 1
ATOM 829 O O . ASP A 1 94 ? -11.767 -16.250 23.699 1.00 76.31 94 ASP A O 1
ATOM 833 N N . LEU A 1 95 ? -12.237 -18.107 24.871 1.00 68.06 95 LEU A N 1
ATOM 834 C CA . LEU A 1 95 ? -11.317 -19.033 24.178 1.00 68.06 95 LEU A CA 1
ATOM 835 C C . LEU A 1 95 ? -11.685 -19.265 22.689 1.00 68.06 95 LEU A C 1
ATOM 837 O O . LEU A 1 95 ? -11.318 -20.279 22.086 1.00 68.06 95 LEU A O 1
ATOM 841 N N . GLU A 1 96 ? -12.444 -18.356 22.079 1.00 73.62 96 GLU A N 1
ATOM 842 C CA . GLU A 1 96 ? -12.794 -18.392 20.672 1.00 73.62 96 GLU A CA 1
ATOM 843 C C . GLU A 1 96 ? -11.530 -18.231 19.828 1.00 73.62 96 GLU A C 1
ATOM 845 O O . GLU A 1 96 ? -10.780 -17.259 19.923 1.00 73.62 96 GLU A O 1
ATOM 850 N N . ARG A 1 97 ? -11.285 -19.215 18.959 1.00 72.94 97 ARG A N 1
ATOM 851 C CA . ARG A 1 97 ? -10.119 -19.204 18.065 1.00 72.94 97 ARG A CA 1
ATOM 852 C C . ARG A 1 97 ? -10.219 -18.141 16.971 1.00 72.94 97 ARG A C 1
ATOM 854 O O . ARG A 1 97 ? -9.205 -17.836 16.347 1.00 72.94 97 ARG A O 1
ATOM 861 N N . ASN A 1 98 ? -11.415 -17.613 16.710 1.00 91.50 98 ASN A N 1
ATOM 862 C CA . ASN A 1 98 ? -11.675 -16.736 15.579 1.00 91.50 98 ASN A CA 1
ATOM 863 C C . ASN A 1 98 ? -11.805 -15.270 16.014 1.00 91.50 98 ASN A C 1
ATOM 865 O O . ASN A 1 98 ? -12.715 -14.902 16.752 1.00 91.50 98 ASN A O 1
ATOM 869 N N . SER A 1 99 ? -10.921 -14.412 15.502 1.00 90.94 99 SER A N 1
ATOM 870 C CA . SER A 1 99 ? -10.944 -12.970 15.769 1.00 90.94 99 SER A CA 1
ATOM 871 C C . SER A 1 99 ? -12.231 -12.291 15.298 1.00 90.94 99 SER A C 1
ATOM 873 O O . SER A 1 99 ? -12.636 -11.289 15.878 1.00 90.94 99 SER A O 1
ATOM 875 N N . GLU A 1 100 ? -12.880 -12.817 14.256 1.00 93.38 100 GLU A N 1
ATOM 876 C CA . GLU A 1 100 ? -14.111 -12.229 13.715 1.00 93.38 100 GLU A CA 1
ATOM 877 C C . GLU A 1 100 ? -15.297 -12.359 14.677 1.00 93.38 100 GLU A C 1
ATOM 879 O O . GLU A 1 100 ? -16.124 -11.449 14.760 1.00 93.38 100 GLU A O 1
ATOM 884 N N . ASP A 1 101 ? -15.376 -13.464 15.421 1.00 92.62 101 ASP A N 1
ATOM 885 C CA . ASP A 1 101 ? -16.447 -13.695 16.393 1.00 92.62 101 ASP A CA 1
ATOM 886 C C . ASP A 1 101 ? -16.275 -12.770 17.614 1.00 92.62 101 ASP A C 1
ATOM 888 O O . ASP A 1 101 ? -17.234 -12.110 18.026 1.00 92.62 101 ASP A O 1
ATOM 892 N N . VAL A 1 102 ? -15.032 -12.579 18.079 1.00 93.81 102 VAL A N 1
ATOM 893 C CA . VAL A 1 102 ? -14.691 -11.613 19.142 1.00 93.81 102 VAL A CA 1
ATOM 894 C C . VAL A 1 102 ? -15.073 -10.183 18.742 1.00 93.81 102 VAL A C 1
ATOM 896 O O . VAL A 1 102 ? -15.714 -9.474 19.518 1.00 93.81 102 VAL A O 1
ATOM 899 N N . VAL A 1 103 ? -14.740 -9.749 17.517 1.00 94.69 103 VAL A N 1
ATOM 900 C CA . VAL A 1 103 ? -15.111 -8.404 17.028 1.00 94.69 103 VAL A CA 1
ATOM 901 C C . VAL A 1 103 ? -16.630 -8.232 16.955 1.00 94.69 103 VAL A C 1
ATOM 903 O O . VAL A 1 103 ? -17.140 -7.168 17.306 1.00 94.69 103 VAL A O 1
ATOM 906 N N . ARG A 1 104 ? -17.376 -9.271 16.559 1.00 95.19 104 ARG A N 1
ATOM 907 C CA . ARG A 1 104 ? -18.846 -9.222 16.500 1.00 95.19 104 ARG A CA 1
ATOM 908 C C . ARG A 1 104 ? -19.465 -9.031 17.884 1.00 95.19 104 ARG A C 1
ATOM 910 O O . ARG A 1 104 ? -20.325 -8.169 18.046 1.00 95.19 104 ARG A O 1
ATOM 917 N N . LYS A 1 105 ? -18.988 -9.768 18.892 1.00 94.31 105 LYS A N 1
ATOM 918 C CA . LYS A 1 105 ? -19.428 -9.585 20.286 1.00 94.31 105 LYS A CA 1
ATOM 919 C C . LYS A 1 105 ? -19.086 -8.192 20.811 1.00 94.31 105 LYS A C 1
ATOM 921 O O . LYS A 1 105 ? -19.913 -7.560 21.465 1.00 94.31 105 LYS A O 1
ATOM 926 N N . LEU A 1 106 ? -17.892 -7.691 20.494 1.00 95.44 106 LEU A N 1
ATOM 927 C CA . LEU A 1 106 ? -17.484 -6.330 20.837 1.00 95.44 106 LEU A CA 1
ATOM 928 C C . LEU A 1 106 ? -18.421 -5.283 20.205 1.00 95.44 106 LEU A C 1
ATOM 930 O O . LEU A 1 106 ? -18.833 -4.358 20.900 1.00 95.44 106 LEU A O 1
ATOM 934 N N . ASP A 1 107 ? -18.822 -5.435 18.936 1.00 97.25 107 ASP A N 1
ATOM 935 C CA . ASP A 1 107 ? -19.824 -4.553 18.304 1.00 97.25 107 ASP A CA 1
ATOM 936 C C . ASP A 1 107 ? -21.162 -4.561 19.063 1.00 97.25 107 ASP A C 1
ATOM 938 O O . ASP A 1 107 ? -21.722 -3.507 19.369 1.00 97.25 107 ASP A O 1
ATOM 942 N N . GLU A 1 108 ? -21.663 -5.738 19.446 1.00 97.06 108 GLU A N 1
ATOM 943 C CA . GLU A 1 108 ? -22.907 -5.843 20.218 1.00 97.06 108 GLU A CA 1
ATOM 944 C C . GLU A 1 108 ? -22.821 -5.145 21.580 1.00 97.06 108 GLU A C 1
ATOM 946 O O . GLU A 1 108 ? -23.768 -4.469 21.992 1.00 97.06 108 GLU A O 1
ATOM 951 N N . ILE A 1 109 ? -21.691 -5.288 22.277 1.00 96.94 109 ILE A N 1
ATOM 952 C CA . ILE A 1 109 ? -21.450 -4.634 23.568 1.00 96.94 109 ILE A CA 1
ATOM 953 C C . ILE A 1 109 ? -21.387 -3.119 23.380 1.00 96.94 109 ILE A C 1
ATOM 955 O O . ILE A 1 109 ? -22.087 -2.391 24.084 1.00 96.94 109 ILE A O 1
ATOM 959 N N . TRP A 1 110 ? -20.636 -2.636 22.390 1.00 97.75 110 TRP A N 1
ATOM 960 C CA . TRP A 1 110 ? -20.538 -1.209 22.090 1.00 97.75 110 TRP A CA 1
ATOM 961 C C . TRP A 1 110 ? -21.900 -0.581 21.769 1.00 97.75 110 TRP A C 1
ATOM 963 O O . TRP A 1 110 ? -22.208 0.525 22.221 1.00 97.75 110 TRP A O 1
ATOM 973 N N . ARG A 1 111 ? -22.766 -1.281 21.028 1.00 97.88 111 ARG A N 1
ATOM 974 C CA . ARG A 1 111 ? -24.131 -0.805 20.744 1.00 97.88 111 ARG A CA 1
ATOM 975 C C . ARG A 1 111 ? -25.000 -0.712 21.998 1.00 97.88 111 ARG A C 1
ATOM 977 O O . ARG A 1 111 ? -25.833 0.187 22.067 1.00 97.88 111 ARG A O 1
ATOM 984 N N . LYS A 1 112 ? -24.794 -1.599 22.977 1.00 98.12 112 LYS A N 1
ATOM 985 C CA . LYS A 1 112 ? -25.525 -1.619 24.257 1.00 98.12 112 LYS A CA 1
ATOM 986 C C . LYS A 1 112 ? -24.970 -0.642 25.303 1.00 98.12 112 LYS A C 1
ATOM 988 O O . LYS A 1 112 ? -25.691 -0.315 26.240 1.00 98.12 112 LYS A O 1
ATOM 993 N N . MET A 1 113 ? -23.726 -0.177 25.163 1.00 97.44 113 MET A N 1
ATOM 994 C CA . MET A 1 113 ? -23.130 0.811 26.073 1.00 97.44 113 MET A CA 1
ATOM 995 C C . MET A 1 113 ? -23.885 2.142 26.039 1.00 97.44 113 MET A C 1
ATOM 997 O O . MET A 1 113 ? -24.273 2.623 24.966 1.00 97.44 113 MET A O 1
ATOM 1001 N N . THR A 1 114 ? -24.045 2.762 27.212 1.00 98.25 114 THR A N 1
ATOM 1002 C CA . THR A 1 114 ? -24.666 4.085 27.316 1.00 98.25 114 THR A CA 1
ATOM 1003 C C . THR A 1 114 ? -23.745 5.157 26.743 1.00 98.25 114 THR A C 1
ATOM 1005 O O . THR A 1 114 ? -22.533 4.968 26.640 1.00 98.25 114 THR A O 1
ATOM 1008 N N . GLU A 1 115 ? -24.302 6.311 26.377 1.00 97.62 115 GLU A N 1
ATOM 1009 C CA . GLU A 1 115 ? -23.491 7.435 25.895 1.00 97.62 115 GLU A CA 1
ATOM 1010 C C . GLU A 1 115 ? -22.454 7.867 26.933 1.00 97.62 115 GLU A C 1
ATOM 1012 O O . GLU A 1 115 ? -21.321 8.148 26.561 1.00 97.62 115 GLU A O 1
ATOM 1017 N N . LYS A 1 116 ? -22.798 7.809 28.227 1.00 97.38 116 LYS A N 1
ATOM 1018 C CA . LYS A 1 116 ? -21.889 8.141 29.333 1.00 97.38 116 LYS A CA 1
ATOM 1019 C C . LYS A 1 116 ? -20.649 7.252 29.358 1.00 97.38 116 LYS A C 1
ATOM 1021 O O . LYS A 1 116 ? -19.553 7.756 29.568 1.00 97.38 116 LYS A O 1
ATOM 1026 N N . ASP A 1 117 ? -20.811 5.962 29.080 1.00 97.56 117 ASP A N 1
ATOM 1027 C CA . ASP A 1 117 ? -19.693 5.013 29.039 1.00 97.56 117 ASP A CA 1
ATOM 1028 C C . ASP A 1 117 ? -18.831 5.189 27.778 1.00 97.56 117 ASP A C 1
ATOM 1030 O O . ASP A 1 117 ? -17.682 4.752 27.739 1.00 97.56 117 ASP A O 1
ATOM 1034 N N . LYS A 1 118 ? -19.381 5.825 26.735 1.00 98.00 118 LYS A N 1
ATOM 1035 C CA . LYS A 1 118 ? -18.673 6.121 25.482 1.00 98.00 118 LYS A CA 1
ATOM 1036 C C . LYS A 1 118 ? -17.853 7.408 25.551 1.00 98.00 118 LYS A C 1
ATOM 1038 O O . LYS A 1 118 ? -16.867 7.497 24.824 1.00 98.00 118 LYS A O 1
ATOM 1043 N N . ILE A 1 119 ? -18.220 8.357 26.422 1.00 97.69 119 ILE A N 1
ATOM 1044 C CA . ILE A 1 119 ? -17.525 9.645 26.623 1.00 97.69 119 ILE A CA 1
ATOM 1045 C C . ILE A 1 119 ? -15.995 9.503 26.685 1.00 97.69 119 ILE A C 1
ATOM 1047 O O . ILE A 1 119 ? -15.343 10.144 25.863 1.00 97.69 119 ILE A O 1
ATOM 1051 N N . PRO A 1 120 ? -15.394 8.645 27.537 1.00 97.75 120 PRO A N 1
ATOM 1052 C CA . PRO A 1 120 ? -13.932 8.580 27.640 1.00 97.75 120 PRO A CA 1
ATOM 1053 C C . PRO A 1 120 ? -13.242 8.192 26.321 1.00 97.75 120 PRO A C 1
ATOM 1055 O O . PRO A 1 120 ? -12.143 8.651 26.034 1.00 97.75 120 PRO A O 1
ATOM 1058 N N . TYR A 1 121 ? -13.890 7.376 25.486 1.00 97.56 121 TYR A N 1
ATOM 1059 C CA . TYR A 1 121 ? -13.342 6.967 24.188 1.00 97.56 121 TYR A CA 1
ATOM 1060 C C . TYR A 1 121 ? -13.551 8.027 23.102 1.00 97.56 121 TYR A C 1
ATOM 1062 O O . TYR A 1 121 ? -12.817 8.054 22.114 1.00 97.56 121 TYR A O 1
ATOM 1070 N N . ILE A 1 122 ? -14.560 8.886 23.265 1.00 97.00 122 ILE A N 1
ATOM 1071 C CA . ILE A 1 122 ? -14.782 10.047 22.400 1.00 97.00 122 ILE A CA 1
ATOM 1072 C C . ILE A 1 122 ? -13.730 11.118 22.698 1.00 97.00 122 ILE A C 1
ATOM 1074 O O . ILE A 1 122 ? -13.123 11.623 21.760 1.00 97.00 122 ILE A O 1
ATOM 1078 N N . GLU A 1 123 ? -13.466 11.406 23.973 1.00 97.00 123 GLU A N 1
ATOM 1079 C CA . GLU A 1 123 ? -12.427 12.357 24.395 1.00 97.00 123 GLU A CA 1
ATOM 1080 C C . GLU A 1 123 ? -11.034 11.911 23.918 1.00 97.00 123 GLU A C 1
ATOM 1082 O O . GLU A 1 123 ? -10.322 12.675 23.270 1.00 97.00 123 GLU A O 1
ATOM 1087 N N . GLU A 1 124 ? -10.678 10.639 24.123 1.00 95.69 124 GLU A N 1
ATOM 1088 C CA . GLU A 1 124 ? -9.409 10.081 23.632 1.00 95.69 124 GLU A CA 1
ATOM 1089 C C . GLU A 1 124 ? -9.298 10.129 22.100 1.00 95.69 124 GLU A C 1
ATOM 1091 O O . GLU A 1 124 ? -8.231 10.384 21.539 1.00 95.69 124 GLU A O 1
ATOM 1096 N N . TYR A 1 125 ? -10.406 9.911 21.389 1.00 96.31 125 TYR A N 1
ATOM 1097 C CA . TYR A 1 125 ? -10.432 10.079 19.940 1.00 96.31 125 TYR A CA 1
ATOM 1098 C C . TYR A 1 125 ? -10.163 11.526 19.514 1.00 96.31 125 TYR A C 1
ATOM 1100 O O . TYR A 1 125 ? -9.467 11.742 18.518 1.00 96.31 125 TYR A O 1
ATOM 1108 N N . GLU A 1 126 ? -10.721 12.510 20.220 1.00 96.62 126 GLU A N 1
ATOM 1109 C CA . GLU A 1 126 ? -10.490 13.924 19.926 1.00 96.62 126 GLU A CA 1
ATOM 1110 C C . GLU A 1 126 ? -9.015 14.291 20.097 1.00 96.62 126 GLU A C 1
ATOM 1112 O O . GLU A 1 126 ? -8.442 14.893 19.187 1.00 96.62 126 GLU A O 1
ATOM 1117 N N . GLU A 1 127 ? -8.368 13.813 21.160 1.00 95.56 127 GLU A N 1
ATOM 1118 C CA . GLU A 1 127 ? -6.928 13.989 21.379 1.00 95.56 127 GLU A CA 1
ATOM 1119 C C . GLU A 1 127 ? -6.096 13.360 20.245 1.00 95.56 127 GLU A C 1
ATOM 1121 O O . GLU A 1 127 ? -5.270 14.027 19.614 1.00 95.56 127 GLU A O 1
ATOM 1126 N N . ILE A 1 128 ? -6.373 12.097 19.890 1.00 93.94 128 ILE A N 1
ATOM 1127 C CA . ILE A 1 128 ? -5.693 11.404 18.780 1.00 93.94 128 ILE A CA 1
ATOM 1128 C C . ILE A 1 128 ? -5.893 12.157 17.457 1.00 93.94 128 ILE A C 1
ATOM 1130 O O . ILE A 1 128 ? -4.990 12.241 16.618 1.00 93.94 128 ILE A O 1
ATOM 1134 N N . LYS A 1 129 ? -7.088 12.706 17.232 1.00 94.81 129 LYS A N 1
ATOM 1135 C CA . LYS A 1 129 ? -7.418 13.467 16.025 1.00 94.81 129 LYS A CA 1
ATOM 1136 C C . LYS A 1 129 ? -6.627 14.774 15.948 1.00 94.81 129 LYS A C 1
ATOM 1138 O O . LYS A 1 129 ? -6.229 15.149 14.838 1.00 94.81 129 LYS A O 1
ATOM 1143 N N . GLU A 1 130 ? -6.402 15.453 17.069 1.00 94.81 130 GLU A N 1
ATOM 1144 C CA . GLU A 1 130 ? -5.596 16.674 17.139 1.00 94.81 130 GLU A CA 1
ATOM 1145 C C . GLU A 1 130 ? -4.108 16.400 16.899 1.00 94.81 130 GLU A C 1
ATOM 1147 O O . GLU A 1 130 ? -3.541 16.981 15.967 1.00 94.81 130 GLU A O 1
ATOM 1152 N N . ASP A 1 131 ? -3.513 15.441 17.613 1.00 91.44 131 ASP A N 1
ATOM 1153 C CA . ASP A 1 131 ? -2.118 15.013 17.409 1.00 91.44 131 ASP A CA 1
ATOM 1154 C C . ASP A 1 131 ? -1.871 14.609 15.945 1.00 91.44 131 ASP A C 1
ATOM 1156 O O . ASP A 1 131 ? -0.904 15.007 15.284 1.00 91.44 131 ASP A O 1
ATOM 1160 N N . GLN A 1 132 ? -2.816 13.883 15.350 1.00 91.62 132 GLN A N 1
ATOM 1161 C CA . GLN A 1 132 ? -2.673 13.473 13.965 1.00 91.62 132 GLN A CA 1
ATOM 1162 C C . GLN A 1 132 ? -2.827 14.630 12.964 1.00 91.62 132 GLN A C 1
ATOM 1164 O O . GLN A 1 132 ? -2.229 14.602 11.879 1.00 91.62 132 GLN A O 1
ATOM 1169 N N . LYS A 1 133 ? -3.634 15.647 13.284 1.00 92.75 133 LYS A N 1
ATOM 1170 C CA . LYS A 1 133 ? -3.738 16.871 12.480 1.00 92.75 133 LYS A CA 1
ATOM 1171 C C . LYS A 1 133 ? -2.413 17.631 12.502 1.00 92.75 133 LYS A C 1
ATOM 1173 O O . LYS A 1 133 ? -1.975 18.081 11.441 1.00 92.75 133 LYS A O 1
ATOM 1178 N N . GLU A 1 134 ? -1.759 17.709 13.656 1.00 91.38 134 GLU A N 1
ATOM 1179 C CA . GLU A 1 134 ? -0.433 18.309 13.800 1.00 91.38 134 GLU A CA 1
ATOM 1180 C C . GLU A 1 134 ? 0.621 17.537 12.996 1.00 91.38 134 GLU A C 1
ATOM 1182 O O . GLU A 1 134 ? 1.265 18.110 12.112 1.00 91.38 134 GLU A O 1
ATOM 1187 N N . LYS A 1 135 ? 0.705 16.212 13.174 1.00 88.56 135 LYS A N 1
ATOM 1188 C CA . LYS A 1 135 ? 1.608 15.344 12.394 1.00 88.56 135 LYS A CA 1
ATOM 1189 C C . LYS A 1 135 ? 1.398 15.497 10.886 1.00 88.56 135 LYS A C 1
ATOM 1191 O O . LYS A 1 135 ? 2.360 15.532 10.118 1.00 88.56 135 LYS A O 1
ATOM 1196 N N . ARG A 1 136 ? 0.145 15.643 10.436 1.00 90.19 136 ARG A N 1
ATOM 1197 C CA . ARG A 1 136 ? -0.181 15.898 9.019 1.00 90.19 136 ARG A CA 1
ATOM 1198 C C . ARG A 1 136 ? 0.339 17.244 8.543 1.00 90.19 136 ARG A C 1
ATOM 1200 O O . ARG A 1 136 ? 0.774 17.344 7.397 1.00 90.19 136 ARG A O 1
ATOM 1207 N N . GLN A 1 137 ? 0.272 18.271 9.381 1.00 91.06 137 GLN A N 1
ATOM 1208 C CA . GLN A 1 137 ? 0.773 19.593 9.033 1.00 91.06 137 GLN A CA 1
ATOM 1209 C C . GLN A 1 137 ? 2.304 19.605 8.957 1.00 91.06 137 GLN A C 1
ATOM 1211 O O . GLN A 1 137 ? 2.856 20.140 7.995 1.00 91.06 137 GLN A O 1
ATOM 1216 N N . ILE A 1 138 ? 2.981 18.940 9.896 1.00 89.69 138 ILE A N 1
ATOM 1217 C CA . ILE A 1 138 ? 4.440 18.758 9.881 1.00 89.69 138 ILE A CA 1
ATOM 1218 C C . ILE A 1 138 ? 4.874 18.022 8.607 1.00 89.69 138 ILE A C 1
ATOM 1220 O O . ILE A 1 138 ? 5.757 18.497 7.892 1.00 89.69 138 ILE A O 1
ATOM 1224 N N . ALA A 1 139 ? 4.204 16.919 8.262 1.00 86.69 139 ALA A N 1
ATOM 1225 C CA . ALA A 1 139 ? 4.496 16.158 7.049 1.00 86.69 139 ALA A CA 1
ATOM 1226 C C . ALA A 1 139 ? 4.327 16.999 5.770 1.00 86.69 139 ALA A C 1
ATOM 1228 O O . ALA A 1 139 ? 5.194 16.974 4.897 1.00 86.69 139 ALA A O 1
ATOM 1229 N N . LYS A 1 140 ? 3.256 17.804 5.672 1.00 89.19 140 LYS A N 1
ATOM 1230 C CA . LYS A 1 140 ? 3.045 18.730 4.541 1.00 89.19 140 LYS A CA 1
ATOM 1231 C C . LYS A 1 140 ? 4.158 19.773 4.430 1.00 89.19 140 LYS A C 1
ATOM 1233 O O . LYS A 1 140 ? 4.636 20.042 3.328 1.00 89.19 140 LYS A O 1
ATOM 1238 N N . ASN A 1 141 ? 4.577 20.350 5.556 1.00 90.00 141 ASN A N 1
ATOM 1239 C CA . ASN A 1 141 ? 5.645 21.348 5.586 1.00 90.00 141 ASN A CA 1
ATOM 1240 C C . ASN A 1 141 ? 6.993 20.739 5.156 1.00 90.00 141 ASN A C 1
ATOM 1242 O O . ASN A 1 141 ? 7.726 21.346 4.372 1.00 90.00 141 ASN A O 1
ATOM 1246 N N . LEU A 1 142 ? 7.299 19.517 5.603 1.00 87.00 142 LEU A N 1
ATOM 1247 C CA . LEU A 1 142 ? 8.498 18.781 5.189 1.00 87.00 142 LEU A CA 1
ATOM 1248 C C . LEU A 1 142 ? 8.471 18.417 3.702 1.00 87.00 142 LEU A C 1
ATOM 1250 O O . LEU A 1 142 ? 9.473 18.608 3.011 1.00 87.00 142 LEU A O 1
ATOM 1254 N N . GLU A 1 143 ? 7.330 17.961 3.182 1.00 86.81 143 GLU A N 1
ATOM 1255 C CA . GLU A 1 143 ? 7.172 17.665 1.755 1.00 86.81 143 GLU A CA 1
ATOM 1256 C C . GLU A 1 143 ? 7.419 18.915 0.895 1.00 86.81 143 GLU A C 1
ATOM 1258 O O . GLU A 1 143 ? 8.107 18.845 -0.128 1.00 86.81 143 GLU A O 1
ATOM 1263 N N . LEU A 1 144 ? 6.913 20.076 1.326 1.00 89.19 144 LEU A N 1
ATOM 1264 C CA . LEU A 1 144 ? 7.150 21.351 0.649 1.00 89.19 144 LEU A CA 1
ATOM 1265 C C . LEU A 1 144 ? 8.639 21.731 0.670 1.00 89.19 144 LEU A C 1
ATOM 1267 O O . LEU A 1 144 ? 9.194 22.105 -0.364 1.00 89.19 144 LEU A O 1
ATOM 1271 N N . LYS A 1 145 ? 9.316 21.548 1.811 1.00 87.50 145 LYS A N 1
ATOM 1272 C CA . LYS A 1 145 ? 10.761 21.792 1.942 1.00 87.50 145 LYS A CA 1
ATOM 1273 C C . LYS A 1 145 ? 11.576 20.884 1.014 1.00 87.50 145 LYS A C 1
ATOM 1275 O O . LYS A 1 145 ? 12.500 21.358 0.356 1.00 87.50 145 LYS A O 1
ATOM 1280 N N . MET A 1 146 ? 11.225 19.600 0.907 1.00 83.31 146 MET A N 1
ATOM 1281 C CA . MET A 1 146 ? 11.896 18.657 0.000 1.00 83.31 146 MET A CA 1
ATOM 1282 C C . MET A 1 146 ? 11.682 19.009 -1.478 1.00 83.31 146 MET A C 1
ATOM 1284 O O . MET A 1 146 ? 12.620 18.916 -2.273 1.00 83.31 146 MET A O 1
ATOM 1288 N N . LYS A 1 147 ? 10.474 19.447 -1.856 1.00 86.38 147 LYS A N 1
ATOM 1289 C CA . LYS A 1 147 ? 10.183 19.909 -3.224 1.00 86.38 147 LYS A CA 1
ATOM 1290 C C . LYS A 1 147 ? 11.011 21.139 -3.591 1.00 86.38 147 LYS A C 1
ATOM 1292 O O . LYS A 1 147 ? 11.587 21.159 -4.676 1.00 86.38 147 LYS A O 1
ATOM 1297 N N . ASN A 1 148 ? 11.144 22.096 -2.674 1.00 87.31 148 ASN A N 1
ATOM 1298 C CA . ASN A 1 148 ? 11.937 23.305 -2.902 1.00 87.31 148 ASN A CA 1
ATOM 1299 C C . ASN A 1 148 ? 13.435 22.990 -3.074 1.00 87.31 148 ASN A C 1
ATOM 1301 O O . ASN A 1 148 ? 14.038 23.457 -4.038 1.00 87.31 148 ASN A O 1
ATOM 1305 N N . ARG A 1 149 ? 14.017 22.089 -2.259 1.00 81.25 149 ARG A N 1
ATOM 1306 C CA . ARG A 1 149 ? 15.426 21.655 -2.425 1.00 81.25 149 ARG A CA 1
ATOM 1307 C C . ARG A 1 149 ? 15.711 21.043 -3.805 1.00 81.25 149 ARG A C 1
ATOM 1309 O O . ARG A 1 149 ? 16.816 21.176 -4.327 1.00 81.25 149 ARG A O 1
ATOM 1316 N N . LYS A 1 150 ? 14.730 20.359 -4.409 1.00 78.62 150 LYS A N 1
ATOM 1317 C CA . LYS A 1 150 ? 14.881 19.735 -5.736 1.00 78.62 150 LYS A CA 1
ATOM 1318 C C . LYS A 1 150 ? 14.930 20.764 -6.874 1.00 78.62 150 LYS A C 1
ATOM 1320 O O . LYS A 1 150 ? 15.537 20.483 -7.904 1.00 78.62 150 LYS A O 1
ATOM 1325 N N . ILE A 1 151 ? 14.321 21.936 -6.687 1.00 77.81 151 ILE A N 1
ATOM 1326 C CA . ILE A 1 151 ? 14.313 23.035 -7.667 1.00 77.81 151 ILE A CA 1
ATOM 1327 C C . ILE A 1 151 ? 15.627 23.826 -7.629 1.00 77.81 151 ILE A C 1
ATOM 1329 O O . ILE A 1 151 ? 16.049 24.346 -8.656 1.00 77.81 151 ILE A O 1
ATOM 1333 N N . GLU A 1 152 ? 16.304 23.873 -6.481 1.00 73.31 152 GLU A N 1
ATOM 1334 C CA . GLU A 1 152 ? 17.564 24.613 -6.320 1.00 73.31 152 GLU A CA 1
ATOM 1335 C C . GLU A 1 152 ? 18.801 23.827 -6.797 1.00 73.31 152 GLU A C 1
ATOM 1337 O O . GLU A 1 152 ? 19.828 24.431 -7.092 1.00 73.31 152 GLU A O 1
ATOM 1342 N N . ASN A 1 153 ? 18.710 22.497 -6.963 1.00 59.16 153 ASN A N 1
ATOM 1343 C CA . ASN A 1 153 ? 19.820 21.643 -7.426 1.00 59.16 153 ASN A CA 1
ATOM 1344 C C . ASN A 1 153 ? 19.576 20.829 -8.728 1.00 59.16 153 ASN A C 1
ATOM 1346 O O . ASN A 1 153 ? 19.948 19.654 -8.790 1.00 59.16 153 ASN A O 1
ATOM 1350 N N . PRO A 1 154 ? 18.997 21.381 -9.812 1.00 55.41 154 PRO A N 1
ATOM 1351 C CA . PRO A 1 154 ? 18.821 20.633 -11.058 1.00 55.41 154 PRO A CA 1
ATOM 1352 C C . PRO A 1 154 ? 20.124 20.468 -11.864 1.00 55.41 154 PRO A C 1
ATOM 1354 O O . PRO A 1 154 ? 20.170 19.651 -12.779 1.00 55.41 154 PRO A O 1
ATOM 1357 N N . VAL A 1 155 ? 21.192 21.211 -11.546 1.00 52.59 155 VAL A N 1
ATOM 1358 C CA . VAL A 1 155 ? 22.323 21.413 -12.477 1.00 52.59 155 VAL A CA 1
ATOM 1359 C C . VAL A 1 155 ? 23.439 20.356 -12.383 1.00 52.59 155 VAL A C 1
ATOM 1361 O O . VAL A 1 155 ? 24.221 20.240 -13.319 1.00 52.59 155 VAL A O 1
ATOM 1364 N N . GLN A 1 156 ? 23.525 19.526 -11.333 1.00 53.44 156 GLN A N 1
ATOM 1365 C CA . GLN A 1 156 ? 24.689 18.622 -11.174 1.00 53.44 156 GLN A CA 1
ATOM 1366 C C . GLN A 1 156 ? 24.450 17.127 -11.445 1.00 53.44 156 GLN A C 1
ATOM 1368 O O . GLN A 1 156 ? 25.410 16.410 -11.715 1.00 53.44 156 GLN A O 1
ATOM 1373 N N . ASN A 1 157 ? 23.204 16.643 -11.493 1.00 49.25 157 ASN A N 1
ATOM 1374 C CA . ASN A 1 157 ? 22.933 15.210 -11.714 1.00 49.25 157 ASN A CA 1
ATOM 1375 C C . ASN A 1 157 ? 22.755 14.807 -13.192 1.00 49.25 157 ASN A C 1
ATOM 1377 O O . ASN A 1 157 ? 22.503 13.640 -13.484 1.00 49.25 157 ASN A O 1
ATOM 1381 N N . GLY A 1 158 ? 22.924 15.741 -14.133 1.00 49.72 158 GLY A N 1
ATOM 1382 C CA . GLY A 1 158 ? 22.862 15.468 -15.575 1.00 49.72 158 GLY A CA 1
ATOM 1383 C C . GLY A 1 158 ? 24.123 14.833 -16.180 1.00 49.72 158 GLY A C 1
ATOM 1384 O O . GLY A 1 158 ? 24.080 14.415 -17.331 1.00 49.72 158 GLY A O 1
ATOM 1385 N N . ASN A 1 159 ? 25.233 14.731 -15.435 1.00 48.66 159 ASN A N 1
ATOM 1386 C CA . ASN A 1 159 ? 26.539 14.351 -16.000 1.00 48.66 159 ASN A CA 1
ATOM 1387 C C . ASN A 1 159 ? 27.025 12.926 -15.682 1.00 48.66 159 ASN A C 1
ATOM 1389 O O . ASN A 1 159 ? 28.113 12.559 -16.121 1.00 48.66 159 ASN A O 1
ATOM 1393 N N . LEU A 1 160 ? 26.239 12.096 -14.983 1.00 46.31 160 LEU A N 1
ATOM 1394 C CA . LEU A 1 160 ? 26.632 10.712 -14.666 1.00 46.31 160 LEU A CA 1
ATOM 1395 C C . LEU A 1 160 ? 25.719 9.640 -15.275 1.00 46.31 160 LEU A C 1
ATOM 1397 O O . LEU A 1 160 ? 25.649 8.517 -14.792 1.00 46.31 160 LEU A O 1
ATOM 1401 N N . ILE A 1 161 ? 25.058 9.961 -16.384 1.00 48.47 161 ILE A N 1
ATOM 1402 C CA . ILE A 1 161 ? 24.822 8.960 -17.423 1.00 48.47 161 ILE A CA 1
ATOM 1403 C C . ILE A 1 161 ? 25.688 9.424 -18.579 1.00 48.47 161 ILE A C 1
ATOM 1405 O O . ILE A 1 161 ? 25.229 10.096 -19.502 1.00 48.47 161 ILE A O 1
ATOM 1409 N N . GLN A 1 162 ? 26.984 9.107 -18.495 1.00 48.28 162 GLN A N 1
ATOM 1410 C CA . GLN A 1 162 ? 27.771 8.962 -19.707 1.00 48.28 162 GLN A CA 1
ATOM 1411 C C . GLN A 1 162 ? 26.940 8.045 -20.592 1.00 48.28 162 GLN A C 1
ATOM 1413 O O . GLN A 1 162 ? 26.755 6.870 -20.272 1.00 48.28 162 GLN A O 1
ATOM 1418 N N . LYS A 1 163 ? 26.349 8.628 -21.641 1.00 45.44 163 LYS A N 1
ATOM 1419 C CA . LYS A 1 163 ? 25.823 7.903 -22.788 1.00 45.44 163 LYS A CA 1
ATOM 1420 C C . LYS A 1 163 ? 26.853 6.820 -23.045 1.00 45.44 163 LYS A C 1
ATOM 1422 O O . LYS A 1 163 ? 27.976 7.165 -23.408 1.00 45.44 163 LYS A O 1
ATOM 1427 N N . SER A 1 164 ? 26.529 5.558 -22.755 1.00 45.03 164 SER A N 1
ATOM 1428 C CA . SER A 1 164 ? 27.423 4.469 -23.120 1.00 45.03 164 SER A CA 1
ATOM 1429 C C . SER A 1 164 ? 27.706 4.696 -24.604 1.00 45.03 164 SER A C 1
ATOM 1431 O O . SER A 1 164 ? 26.735 4.709 -25.371 1.00 45.03 164 SER A O 1
ATOM 1433 N N . PRO A 1 165 ? 28.955 4.955 -25.030 1.00 43.53 165 PRO A N 1
ATOM 1434 C CA . PRO A 1 165 ? 29.213 5.430 -26.388 1.00 43.53 165 PRO A CA 1
ATOM 1435 C C . PRO A 1 165 ? 28.846 4.419 -27.483 1.00 43.53 165 PRO A C 1
ATOM 1437 O O . PRO A 1 165 ? 29.000 4.721 -28.656 1.00 43.53 165 PRO A O 1
ATOM 1440 N N . ASN A 1 166 ? 28.323 3.242 -27.120 1.00 47.91 166 ASN A N 1
ATOM 1441 C CA . ASN A 1 166 ? 28.049 2.130 -28.014 1.00 47.91 166 ASN A CA 1
ATOM 1442 C C . ASN A 1 166 ? 26.637 1.538 -27.839 1.00 47.91 166 ASN A C 1
ATOM 1444 O O . ASN A 1 166 ? 26.477 0.324 -27.930 1.00 47.91 166 ASN A O 1
ATOM 1448 N N . PHE A 1 167 ? 25.587 2.355 -27.681 1.00 47.53 167 PHE A N 1
ATOM 1449 C CA . PHE A 1 167 ? 24.304 1.961 -28.294 1.00 47.53 167 PHE A CA 1
ATOM 1450 C C . PHE A 1 167 ? 24.417 2.270 -29.792 1.00 47.53 167 PHE A C 1
ATOM 1452 O O . PHE A 1 167 ? 23.794 3.189 -30.320 1.00 47.53 167 PHE A O 1
ATOM 1459 N N . VAL A 1 168 ? 25.338 1.558 -30.451 1.00 49.81 168 VAL A N 1
ATOM 1460 C CA . VAL A 1 168 ? 25.415 1.501 -31.907 1.00 49.81 168 VAL A CA 1
ATOM 1461 C C . VAL A 1 168 ? 24.040 1.022 -32.325 1.00 49.81 168 VAL A C 1
ATOM 1463 O O . VAL A 1 168 ?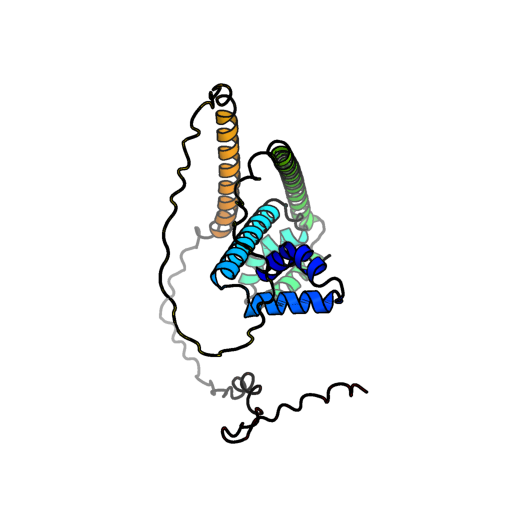 23.570 0.012 -31.797 1.00 49.81 168 VAL A O 1
ATOM 1466 N N . GLY A 1 169 ? 23.370 1.811 -33.164 1.00 42.75 169 GLY A N 1
ATOM 1467 C CA . GLY A 1 169 ? 22.006 1.547 -33.584 1.00 42.75 169 GLY A CA 1
ATOM 1468 C C . GLY A 1 169 ? 21.814 0.063 -33.857 1.00 42.75 169 GLY A C 1
ATOM 1469 O O . GLY A 1 169 ? 22.652 -0.565 -34.506 1.00 42.75 169 GLY A O 1
ATOM 1470 N N . PHE A 1 170 ? 20.718 -0.480 -33.332 1.00 48.38 170 PHE A N 1
ATOM 1471 C CA . PHE A 1 170 ? 20.179 -1.777 -33.713 1.00 48.38 170 PHE A CA 1
ATOM 1472 C C . PHE A 1 170 ? 19.761 -1.716 -35.193 1.00 48.38 170 PHE A C 1
ATOM 1474 O O . PHE A 1 170 ? 18.592 -1.788 -35.551 1.00 48.38 170 PHE A O 1
ATOM 1481 N N . GLY A 1 171 ? 20.744 -1.557 -36.078 1.00 41.09 171 GLY A N 1
ATOM 1482 C CA . GLY A 1 171 ? 20.652 -2.002 -37.444 1.00 41.09 171 GLY A CA 1
ATOM 1483 C C . GLY A 1 171 ? 20.478 -3.504 -37.361 1.00 41.09 171 GLY A C 1
ATOM 1484 O O . GLY A 1 171 ? 21.338 -4.214 -36.842 1.00 41.09 171 GLY A O 1
ATOM 1485 N N . LEU A 1 172 ? 19.319 -3.960 -37.816 1.00 45.00 172 LEU A N 1
ATOM 1486 C CA . LEU A 1 172 ? 19.052 -5.327 -38.219 1.00 45.00 172 LEU A CA 1
ATOM 1487 C C . LEU A 1 172 ? 20.232 -5.856 -39.051 1.00 45.00 172 LEU A C 1
ATOM 1489 O O . LEU A 1 172 ? 20.227 -5.760 -40.275 1.00 45.00 172 LEU A O 1
ATOM 1493 N N . LEU A 1 173 ? 21.240 -6.444 -38.405 1.00 41.50 173 LEU A N 1
ATOM 1494 C CA . LEU A 1 173 ? 22.099 -7.408 -39.069 1.00 41.50 173 LEU A CA 1
ATOM 1495 C C . LEU A 1 173 ? 21.235 -8.644 -39.279 1.00 41.50 173 LEU A C 1
ATOM 1497 O O . LEU A 1 173 ? 21.084 -9.506 -38.411 1.00 41.50 173 LEU A O 1
ATOM 1501 N N . GLN A 1 174 ? 20.605 -8.655 -40.452 1.00 46.91 174 GLN A N 1
ATOM 1502 C CA . GLN A 1 174 ? 20.295 -9.867 -41.182 1.00 46.91 174 GLN A CA 1
ATOM 1503 C C . GLN A 1 174 ? 21.491 -10.812 -41.055 1.00 46.91 174 GLN A C 1
ATOM 1505 O O . GLN A 1 174 ? 22.561 -10.566 -41.606 1.00 46.91 174 GLN A O 1
ATOM 1510 N N . ASN A 1 175 ? 21.292 -11.908 -40.330 1.00 43.34 175 ASN A N 1
ATOM 1511 C CA . ASN A 1 175 ? 22.056 -13.119 -40.562 1.00 43.34 175 ASN A CA 1
ATOM 1512 C C . ASN A 1 175 ? 21.711 -13.599 -41.976 1.00 43.34 175 ASN A C 1
ATOM 1514 O O . ASN A 1 175 ? 20.734 -14.319 -42.171 1.00 43.34 175 ASN A O 1
ATOM 1518 N N . LEU A 1 176 ? 22.501 -13.172 -42.958 1.00 44.44 176 LEU A N 1
ATOM 1519 C CA . LEU A 1 176 ? 22.597 -13.813 -44.258 1.00 44.44 176 LEU A CA 1
ATOM 1520 C C . LEU A 1 176 ? 24.057 -14.210 -44.494 1.00 44.44 176 LEU A C 1
ATOM 1522 O O . LEU A 1 176 ? 24.952 -13.375 -44.510 1.00 44.44 176 LEU A O 1
ATOM 1526 N N . GLN A 1 177 ? 24.214 -15.517 -44.714 1.00 40.69 177 GLN A N 1
ATOM 1527 C CA . GLN A 1 177 ? 25.301 -16.195 -45.419 1.00 40.69 177 GLN A CA 1
ATOM 1528 C C . GLN A 1 177 ? 26.613 -16.442 -44.661 1.00 40.69 177 GLN A C 1
ATOM 1530 O O . GLN A 1 177 ? 27.601 -15.723 -44.757 1.00 40.69 177 GLN A O 1
ATOM 1535 N N . ILE A 1 178 ? 26.638 -17.625 -44.041 1.00 46.25 178 ILE A N 1
ATOM 1536 C CA . ILE A 1 178 ? 27.803 -18.510 -44.048 1.00 46.25 178 ILE A CA 1
ATOM 1537 C C . ILE A 1 178 ? 28.123 -18.830 -45.516 1.00 46.25 178 ILE A C 1
ATOM 1539 O O . ILE A 1 178 ? 27.445 -19.656 -46.121 1.00 46.25 178 ILE A O 1
ATOM 1543 N N . LEU A 1 179 ? 29.150 -18.201 -46.083 1.00 38.75 179 LEU A N 1
ATOM 1544 C CA . LEU A 1 179 ? 29.954 -18.806 -47.141 1.00 38.75 179 LEU A CA 1
ATOM 1545 C C . LEU A 1 179 ? 31.427 -18.486 -46.895 1.00 38.75 179 LEU A C 1
ATOM 1547 O O . LEU A 1 179 ? 31.829 -17.346 -46.682 1.00 38.75 179 LEU A O 1
ATOM 1551 N N . ASN A 1 180 ? 32.198 -19.564 -46.886 1.00 47.59 180 ASN A N 1
ATOM 1552 C CA . ASN A 1 180 ? 33.634 -19.616 -46.706 1.00 47.59 180 ASN A CA 1
ATOM 1553 C C . ASN A 1 180 ? 34.367 -18.849 -47.815 1.00 47.59 180 ASN A C 1
ATOM 1555 O O . ASN A 1 180 ? 34.177 -19.163 -48.988 1.00 47.59 180 ASN A O 1
ATOM 1559 N N . SER A 1 181 ? 35.290 -17.960 -47.445 1.00 39.25 181 SER A N 1
ATOM 1560 C CA . SER A 1 181 ? 36.498 -17.692 -48.239 1.00 39.25 181 SER A CA 1
ATOM 1561 C C . SER A 1 181 ? 37.560 -16.967 -47.401 1.00 39.25 181 SER A C 1
ATOM 1563 O O . SER A 1 181 ? 37.402 -15.795 -47.079 1.00 39.25 181 SER A O 1
ATOM 1565 N N . GLU A 1 182 ? 38.585 -17.741 -47.039 1.00 43.22 182 GLU A N 1
ATOM 1566 C CA . GLU A 1 182 ? 40.021 -17.476 -46.820 1.00 43.22 182 GLU A CA 1
ATOM 1567 C C . GLU A 1 182 ? 40.597 -16.101 -46.389 1.00 43.22 182 GLU A C 1
ATOM 1569 O O . GLU A 1 182 ? 40.126 -15.034 -46.781 1.00 43.22 182 GLU A O 1
ATOM 1574 N N . PRO A 1 183 ? 41.728 -16.118 -45.642 1.00 52.12 183 PRO A N 1
ATOM 1575 C CA . PRO A 1 183 ? 42.373 -14.925 -45.111 1.00 52.12 183 PRO A CA 1
ATOM 1576 C C . PRO A 1 183 ? 43.332 -14.277 -46.123 1.00 52.12 183 PRO A C 1
ATOM 1578 O O . PRO A 1 183 ? 44.170 -14.943 -46.731 1.00 52.12 183 PRO A O 1
ATOM 1581 N N . ARG A 1 184 ? 43.293 -12.943 -46.226 1.00 39.97 184 ARG A N 1
ATOM 1582 C CA . ARG A 1 184 ? 44.398 -12.151 -46.784 1.00 39.97 184 ARG A CA 1
ATOM 1583 C C . ARG A 1 184 ? 44.983 -11.207 -45.743 1.00 39.97 184 ARG A C 1
ATOM 1585 O O . ARG A 1 184 ? 44.290 -10.566 -44.963 1.00 39.97 184 ARG A O 1
ATOM 1592 N N . SER A 1 185 ? 46.303 -11.206 -45.765 1.00 50.25 185 SER A N 1
ATOM 1593 C CA . SER A 1 185 ? 47.267 -10.616 -44.856 1.00 50.25 185 SER A CA 1
ATOM 1594 C C . SER A 1 185 ? 47.559 -9.130 -45.099 1.00 50.25 185 SER A C 1
ATOM 1596 O O . SER A 1 185 ? 47.516 -8.678 -46.239 1.00 50.25 185 SER A O 1
ATOM 1598 N N . LEU A 1 186 ? 48.092 -8.503 -44.040 1.00 39.75 186 LEU A N 1
ATOM 1599 C CA . LEU A 1 186 ? 49.057 -7.387 -44.000 1.00 39.75 186 LEU A CA 1
ATOM 1600 C C . LEU A 1 186 ? 48.610 -5.947 -44.339 1.00 39.75 186 LEU A C 1
ATOM 1602 O O . LEU A 1 186 ? 48.080 -5.660 -45.404 1.00 39.75 186 LEU A O 1
ATOM 1606 N N . GLY A 1 187 ? 49.019 -5.024 -43.453 1.00 36.62 187 GLY A N 1
ATOM 1607 C CA . GLY A 1 187 ? 49.115 -3.572 -43.677 1.00 36.62 187 GLY A CA 1
ATOM 1608 C C . GLY A 1 187 ? 48.812 -2.769 -42.403 1.00 36.62 187 GLY A C 1
ATOM 1609 O O . GLY A 1 187 ? 47.653 -2.535 -42.097 1.00 36.62 187 GLY A O 1
ATOM 1610 N N . GLN A 1 188 ? 49.792 -2.545 -41.516 1.00 37.03 188 GLN A N 1
ATOM 1611 C CA . GLN A 1 188 ? 50.498 -1.253 -41.348 1.00 37.03 188 GLN A CA 1
ATOM 1612 C C . GLN A 1 188 ? 49.556 -0.075 -41.006 1.00 37.03 188 GLN A C 1
ATOM 1614 O O . GLN A 1 188 ? 48.822 0.424 -41.845 1.00 37.03 188 GLN A O 1
ATOM 1619 N N . SER A 1 189 ? 49.408 0.262 -39.721 1.00 41.78 189 SER A N 1
ATOM 1620 C CA . SER A 1 189 ? 50.178 1.291 -38.989 1.00 41.78 189 SER A CA 1
ATOM 1621 C C . SER A 1 189 ? 49.840 2.741 -39.359 1.00 41.78 189 SER A C 1
ATOM 1623 O O . SER A 1 189 ? 50.330 3.246 -40.359 1.00 41.78 189 SER A O 1
ATOM 1625 N N . THR A 1 190 ? 49.150 3.444 -38.454 1.00 39.69 190 THR A N 1
ATOM 1626 C CA . THR A 1 190 ? 49.400 4.868 -38.160 1.00 39.69 190 THR A CA 1
ATOM 1627 C C . THR A 1 190 ? 48.928 5.196 -36.743 1.00 39.69 190 THR A C 1
ATOM 1629 O O . THR A 1 190 ? 47.728 5.285 -36.486 1.00 39.69 190 THR A O 1
ATOM 1632 N N . SER A 1 191 ? 49.888 5.404 -35.838 1.00 44.31 191 SER A N 1
ATOM 1633 C CA . SER A 1 191 ? 49.701 6.118 -34.571 1.00 44.31 191 SER A CA 1
ATOM 1634 C C . SER A 1 191 ? 49.297 7.565 -34.845 1.00 44.31 191 SER A C 1
ATOM 1636 O O . SER A 1 191 ? 49.977 8.261 -35.600 1.00 44.31 191 SER A O 1
ATOM 1638 N N . ARG A 1 192 ? 48.242 8.049 -34.185 1.00 39.31 192 ARG A N 1
ATOM 1639 C CA . ARG A 1 192 ? 48.002 9.487 -34.012 1.00 39.31 192 ARG A CA 1
ATOM 1640 C C . ARG A 1 192 ? 48.029 9.834 -32.531 1.00 39.31 192 ARG A C 1
ATOM 1642 O O . ARG A 1 192 ? 47.196 9.379 -31.755 1.00 39.31 192 ARG A O 1
ATOM 1649 N N . ASN A 1 193 ? 49.028 10.645 -32.201 1.00 43.25 193 ASN A N 1
ATOM 1650 C CA . ASN A 1 193 ? 49.205 11.360 -30.948 1.00 43.25 193 ASN A CA 1
ATOM 1651 C C . ASN A 1 193 ? 47.974 12.222 -30.641 1.00 43.25 193 ASN A C 1
ATOM 1653 O O . ASN A 1 193 ? 47.581 13.039 -31.472 1.00 43.25 193 ASN A O 1
ATOM 1657 N N . PHE A 1 194 ? 47.434 12.095 -29.431 1.00 36.62 194 PHE A N 1
ATOM 1658 C CA . PHE A 1 194 ? 46.608 13.131 -28.820 1.00 36.62 194 PHE A CA 1
ATOM 1659 C C . PHE A 1 194 ? 47.412 13.780 -27.697 1.00 36.62 194 PHE A C 1
ATOM 1661 O O . PHE A 1 194 ? 47.685 13.171 -26.666 1.00 36.62 194 PHE A O 1
ATOM 1668 N N . GLN A 1 195 ? 47.836 15.014 -27.953 1.00 39.06 195 GLN A N 1
ATOM 1669 C CA . GLN A 1 195 ? 48.458 15.903 -26.985 1.00 39.06 195 GLN A CA 1
ATOM 1670 C C . GLN A 1 195 ? 47.393 16.517 -26.070 1.00 39.06 195 GLN A C 1
ATOM 1672 O O . GLN A 1 195 ? 46.444 17.144 -26.531 1.00 39.06 195 GLN A O 1
ATOM 1677 N N . ASN A 1 196 ? 47.597 16.289 -24.773 1.00 41.88 196 ASN A N 1
ATOM 1678 C CA . ASN A 1 196 ? 47.456 17.203 -23.639 1.00 41.88 196 ASN A CA 1
ATOM 1679 C C . ASN A 1 196 ? 46.620 18.478 -23.846 1.00 41.88 196 ASN A C 1
ATOM 1681 O O . ASN A 1 196 ? 47.086 19.448 -24.438 1.00 41.88 196 ASN A O 1
ATOM 1685 N N . PHE A 1 197 ? 45.459 18.514 -23.190 1.00 35.59 197 PHE A N 1
ATOM 1686 C CA . PHE A 1 197 ? 44.852 19.739 -22.670 1.00 35.59 197 PHE A CA 1
ATOM 1687 C C . PHE A 1 197 ? 44.682 19.581 -21.157 1.00 35.59 197 PHE A C 1
ATOM 1689 O O . PHE A 1 197 ? 43.675 19.073 -20.670 1.00 35.59 197 PHE A O 1
ATOM 1696 N N . SER A 1 198 ? 45.702 19.999 -20.420 1.00 40.41 198 SER A N 1
ATOM 1697 C CA . SER A 1 198 ? 45.597 20.406 -19.024 1.00 40.41 198 SER A CA 1
ATOM 1698 C C . SER A 1 198 ? 45.860 21.905 -19.009 1.00 40.41 198 SER A C 1
ATOM 1700 O O . SER A 1 198 ? 46.910 22.314 -19.494 1.00 40.41 198 SER A O 1
ATOM 1702 N N . ASP A 1 199 ? 44.880 22.703 -18.580 1.00 35.50 199 ASP A N 1
ATOM 1703 C CA . ASP A 1 199 ? 45.072 23.783 -17.602 1.00 35.50 199 ASP A CA 1
ATOM 1704 C C . ASP A 1 199 ? 43.820 24.662 -17.455 1.00 35.50 199 ASP A C 1
ATOM 1706 O O . ASP A 1 199 ? 43.103 24.951 -18.412 1.00 35.50 199 ASP A O 1
ATOM 1710 N N . ASN A 1 200 ? 43.644 25.125 -16.214 1.00 40.59 200 ASN A N 1
ATOM 1711 C CA . ASN A 1 200 ? 42.774 26.199 -15.725 1.00 40.59 200 ASN A CA 1
ATOM 1712 C C . ASN A 1 200 ? 41.342 25.844 -15.301 1.00 40.59 200 ASN A C 1
ATOM 1714 O O . ASN A 1 200 ? 40.357 26.189 -15.948 1.00 40.59 200 ASN A O 1
ATOM 1718 N N . LEU A 1 201 ? 41.238 25.314 -14.078 1.00 35.56 201 LEU A N 1
ATOM 1719 C CA . LEU A 1 201 ? 40.093 25.566 -13.199 1.00 35.56 201 LEU A CA 1
ATOM 1720 C C . LEU A 1 201 ? 40.598 26.079 -11.845 1.00 35.56 201 LEU A C 1
ATOM 1722 O O . LEU A 1 201 ? 41.008 25.322 -10.969 1.00 35.56 201 LEU A O 1
ATOM 1726 N N . VAL A 1 202 ? 40.583 27.406 -11.707 1.00 38.53 202 VAL A N 1
ATOM 1727 C CA . VAL A 1 202 ? 40.779 28.121 -10.444 1.00 38.53 202 VAL A CA 1
ATOM 1728 C C . VAL A 1 202 ? 39.527 27.904 -9.596 1.00 38.53 202 VAL A C 1
ATOM 1730 O O . VAL A 1 202 ? 38.441 28.369 -9.936 1.00 38.53 202 VAL A O 1
ATOM 1733 N N . PHE A 1 203 ? 39.676 27.156 -8.507 1.00 34.50 203 PHE A N 1
ATOM 1734 C CA . PHE A 1 203 ? 38.606 26.863 -7.562 1.00 34.50 203 PHE A CA 1
ATOM 1735 C C . PHE A 1 203 ? 38.471 28.036 -6.580 1.00 34.50 203 PHE A C 1
ATOM 1737 O O . PHE A 1 203 ? 39.303 28.215 -5.691 1.00 34.50 203 PHE A O 1
ATOM 1744 N N . SER A 1 204 ? 37.432 28.858 -6.739 1.00 38.38 204 SER A N 1
ATOM 1745 C CA . SER A 1 204 ? 37.060 29.866 -5.745 1.00 38.38 204 SER A CA 1
ATOM 1746 C C . SER A 1 204 ? 36.430 29.173 -4.534 1.00 38.38 204 SER A C 1
ATOM 1748 O O . SER A 1 204 ? 35.265 28.769 -4.563 1.00 38.38 204 SER A O 1
ATOM 1750 N N . GLY A 1 205 ? 37.211 29.012 -3.470 1.00 42.50 205 GLY A N 1
ATOM 1751 C CA . GLY A 1 205 ? 36.707 28.642 -2.156 1.00 42.50 205 GLY A CA 1
ATOM 1752 C C . GLY A 1 205 ? 36.143 29.867 -1.444 1.00 42.50 205 GLY A C 1
ATOM 1753 O O . GLY A 1 205 ? 36.881 30.808 -1.181 1.00 42.50 205 GLY A O 1
ATOM 1754 N N . ASN A 1 206 ? 34.842 29.854 -1.158 1.00 45.56 206 ASN A N 1
ATOM 1755 C CA . ASN A 1 206 ? 34.240 30.389 0.068 1.00 45.56 206 ASN A CA 1
ATOM 1756 C C . ASN A 1 206 ? 32.719 30.158 0.041 1.00 45.56 206 ASN A C 1
ATOM 1758 O O . ASN A 1 206 ? 32.121 30.180 -1.030 1.00 45.56 206 ASN A O 1
ATOM 1762 N N . SER A 1 207 ? 32.127 29.948 1.226 1.00 46.56 207 SER A N 1
ATOM 1763 C CA . SER A 1 207 ? 30.677 29.809 1.521 1.00 46.56 207 SER A CA 1
ATOM 1764 C C . SER A 1 207 ? 30.125 28.397 1.794 1.00 46.56 207 SER A C 1
ATOM 1766 O O . SER A 1 207 ? 29.035 28.069 1.336 1.00 46.56 207 SER A O 1
ATOM 1768 N N . ARG A 1 208 ? 30.811 27.554 2.587 1.00 46.72 208 ARG A N 1
ATOM 1769 C CA . ARG A 1 208 ? 30.226 26.279 3.086 1.00 46.72 208 ARG A CA 1
ATOM 1770 C C . ARG A 1 208 ? 30.085 26.121 4.606 1.00 46.72 208 ARG A C 1
ATOM 1772 O O . ARG A 1 208 ? 29.559 25.104 5.035 1.00 46.72 208 ARG A O 1
ATOM 1779 N N . ASN A 1 209 ? 30.454 27.108 5.422 1.00 48.22 209 ASN A N 1
ATOM 1780 C CA . ASN A 1 209 ? 30.495 26.905 6.880 1.00 48.22 209 ASN A CA 1
ATOM 1781 C C . ASN A 1 209 ? 29.230 27.315 7.659 1.00 48.22 209 ASN A C 1
ATOM 1783 O O . ASN A 1 209 ? 29.198 27.098 8.860 1.00 48.22 209 ASN A O 1
ATOM 1787 N N . LEU A 1 210 ? 28.179 27.845 7.019 1.00 51.38 210 LEU A N 1
ATOM 1788 C CA . LEU A 1 210 ? 26.947 28.263 7.723 1.00 51.38 210 LEU A CA 1
ATOM 1789 C C . LEU A 1 210 ? 25.784 27.252 7.666 1.00 51.38 210 LEU A C 1
ATOM 1791 O O . LEU A 1 210 ? 24.784 27.459 8.340 1.00 51.38 210 LEU A O 1
ATOM 1795 N N . ASN A 1 211 ? 25.902 26.154 6.907 1.00 52.69 211 ASN A N 1
ATOM 1796 C CA . ASN A 1 211 ? 24.829 25.148 6.788 1.00 52.69 211 ASN A CA 1
ATOM 1797 C C . ASN A 1 211 ? 25.045 23.885 7.634 1.00 52.69 211 ASN A C 1
ATOM 1799 O O . ASN A 1 211 ? 24.132 23.073 7.730 1.00 52.69 211 ASN A O 1
ATOM 1803 N N . ILE A 1 212 ? 26.223 23.697 8.236 1.00 54.84 212 ILE A N 1
ATOM 1804 C CA . ILE A 1 212 ? 26.549 22.444 8.934 1.00 54.84 212 ILE A CA 1
ATOM 1805 C C . ILE A 1 212 ? 25.806 22.356 10.278 1.00 54.84 212 ILE A C 1
ATOM 1807 O O . ILE A 1 212 ? 25.240 21.310 10.578 1.00 54.84 212 ILE A O 1
ATOM 1811 N N . GLU A 1 213 ? 25.693 23.458 11.027 1.00 55.09 213 GLU A N 1
ATOM 1812 C CA . GLU A 1 213 ? 24.992 23.465 12.325 1.00 55.09 213 GLU A CA 1
ATOM 1813 C C . GLU A 1 213 ? 23.475 23.232 12.184 1.00 55.09 213 GLU A C 1
ATOM 1815 O O . GLU A 1 213 ? 22.902 22.441 12.931 1.00 55.09 213 GLU A O 1
ATOM 1820 N N . GLN A 1 214 ? 22.820 23.810 11.166 1.00 55.06 214 GLN A N 1
ATOM 1821 C CA . GLN A 1 214 ? 21.401 23.523 10.894 1.00 55.06 214 GLN A CA 1
ATOM 1822 C C . GLN A 1 214 ? 21.167 22.079 10.428 1.00 55.06 214 GLN A C 1
ATOM 1824 O O . GLN A 1 214 ? 20.115 21.499 10.698 1.00 55.06 214 GLN A O 1
ATOM 1829 N N . GLU A 1 215 ? 22.132 21.473 9.735 1.00 57.00 215 GLU A N 1
ATOM 1830 C CA . GLU A 1 215 ? 22.017 20.089 9.277 1.00 57.00 215 GLU A CA 1
ATOM 1831 C C . GLU A 1 215 ? 22.199 19.080 10.428 1.00 57.00 215 GLU A C 1
ATOM 1833 O O . GLU A 1 215 ? 21.576 18.014 10.416 1.00 57.00 215 GLU A O 1
ATOM 1838 N N . GLU A 1 216 ? 23.002 19.411 11.444 1.00 65.88 216 GLU A N 1
ATOM 1839 C CA . GLU A 1 216 ? 23.166 18.596 12.655 1.00 65.88 216 GLU A CA 1
ATOM 1840 C C . GLU A 1 216 ? 21.937 18.659 13.578 1.00 65.88 216 GLU A C 1
ATOM 1842 O O . GLU A 1 216 ? 21.504 17.621 14.095 1.00 65.88 216 GLU A O 1
ATOM 1847 N N . GLU A 1 217 ? 21.284 19.819 13.707 1.00 65.75 217 GLU A N 1
ATOM 1848 C CA . GLU A 1 217 ? 20.009 19.931 14.432 1.00 65.75 217 GLU A CA 1
ATOM 1849 C C . GLU A 1 217 ? 18.876 19.154 13.734 1.00 65.75 217 GLU A C 1
ATOM 1851 O O . GLU A 1 217 ? 18.120 18.430 14.390 1.00 65.75 217 GLU A O 1
ATOM 1856 N N . GLU A 1 218 ? 18.793 19.207 12.397 1.00 59.44 218 GLU A N 1
ATOM 1857 C CA . GLU A 1 218 ? 17.800 18.446 11.620 1.00 59.44 218 GLU A CA 1
ATOM 1858 C C . GLU A 1 218 ? 17.999 16.928 11.745 1.00 59.44 218 GLU A C 1
ATOM 1860 O O . GLU A 1 218 ? 17.026 16.192 11.942 1.00 59.44 218 GLU A O 1
ATOM 1865 N N . LYS A 1 219 ? 19.248 16.446 11.685 1.00 66.19 219 LYS A N 1
ATOM 1866 C CA . LYS A 1 219 ? 19.568 15.022 11.899 1.00 66.19 219 LYS A CA 1
ATOM 1867 C C . LYS A 1 219 ? 19.174 14.576 13.305 1.00 66.19 219 LYS A C 1
ATOM 1869 O O . LYS A 1 219 ? 18.615 13.493 13.466 1.00 66.19 219 LYS A O 1
ATOM 1874 N N . THR A 1 220 ? 19.373 15.435 14.300 1.00 70.06 220 THR A N 1
ATOM 1875 C CA . THR A 1 220 ? 19.009 15.151 15.692 1.00 70.06 220 THR A CA 1
ATOM 1876 C C . THR A 1 220 ? 17.491 15.054 15.884 1.00 70.06 220 THR A C 1
ATOM 1878 O O . THR A 1 220 ? 17.019 14.173 16.600 1.00 70.06 220 THR A O 1
ATOM 1881 N N . ILE A 1 221 ? 16.699 15.901 15.215 1.00 66.94 221 ILE A N 1
ATOM 1882 C CA . ILE A 1 221 ? 15.226 15.843 15.272 1.00 66.94 221 ILE A CA 1
ATOM 1883 C C . ILE A 1 221 ? 14.694 14.582 14.578 1.00 66.94 221 ILE A C 1
ATOM 1885 O O . ILE A 1 221 ? 13.814 13.913 15.116 1.00 66.94 221 ILE A O 1
ATOM 1889 N N . VAL A 1 222 ? 15.245 14.215 13.416 1.00 59.72 222 VAL A N 1
ATOM 1890 C CA . VAL A 1 222 ? 14.830 13.003 12.686 1.00 59.72 222 VAL A CA 1
ATOM 1891 C C . VAL A 1 222 ? 15.159 11.734 13.474 1.00 59.72 222 VAL A C 1
ATOM 1893 O O . VAL A 1 222 ? 14.311 10.847 13.560 1.00 59.72 222 VAL A O 1
ATOM 1896 N N . VAL A 1 223 ? 16.338 11.662 14.103 1.00 70.31 223 VAL A N 1
ATOM 1897 C CA . VAL A 1 223 ? 16.714 10.537 14.977 1.00 70.31 223 VAL A CA 1
ATOM 1898 C C . VAL A 1 223 ? 15.803 10.471 16.204 1.00 70.31 223 VAL A C 1
ATOM 1900 O O . VAL A 1 223 ? 15.296 9.397 16.505 1.00 70.31 223 VAL A O 1
ATOM 1903 N N . LYS A 1 224 ? 15.481 11.603 16.849 1.00 68.62 224 LYS A N 1
ATOM 1904 C CA . LYS A 1 224 ? 14.546 11.630 17.991 1.00 68.62 224 LYS A CA 1
ATOM 1905 C C . LYS A 1 224 ? 13.130 11.179 17.620 1.00 68.62 224 LYS A C 1
ATOM 1907 O O . LYS A 1 224 ? 12.514 10.443 18.382 1.00 68.62 224 LYS A O 1
ATOM 1912 N N . ILE A 1 225 ? 12.615 11.581 16.456 1.00 63.44 225 ILE A N 1
ATOM 1913 C CA . ILE A 1 225 ? 11.290 11.146 15.976 1.00 63.44 225 ILE A CA 1
ATOM 1914 C C . ILE A 1 225 ? 11.299 9.649 15.639 1.00 63.44 225 ILE A C 1
ATOM 1916 O O . ILE A 1 225 ? 10.334 8.941 15.930 1.00 63.44 225 ILE A O 1
ATOM 1920 N N . TRP A 1 226 ? 12.386 9.154 15.042 1.00 63.91 226 TRP A N 1
ATOM 1921 C CA . TRP A 1 226 ? 12.530 7.738 14.718 1.00 63.91 226 TRP A CA 1
ATOM 1922 C C . TRP A 1 226 ? 12.656 6.875 15.981 1.00 63.91 226 TRP A C 1
ATOM 1924 O O . TRP A 1 226 ? 11.926 5.893 16.109 1.00 63.91 226 TRP A O 1
ATOM 1934 N N . ASP A 1 227 ? 13.479 7.282 16.949 1.00 62.62 227 ASP A N 1
ATOM 1935 C CA . ASP A 1 227 ? 13.636 6.593 18.233 1.00 62.62 227 ASP A CA 1
ATOM 1936 C C . ASP A 1 227 ? 12.346 6.620 19.063 1.00 62.62 227 ASP A C 1
ATOM 1938 O O . ASP A 1 227 ? 11.965 5.588 19.613 1.00 62.62 227 ASP A O 1
ATOM 1942 N N . GLN A 1 228 ? 11.607 7.738 19.081 1.00 59.34 228 GLN A N 1
ATOM 1943 C CA . GLN A 1 228 ? 10.301 7.807 19.748 1.00 59.34 228 GLN A CA 1
ATOM 1944 C C . GLN A 1 228 ? 9.285 6.860 19.091 1.00 59.34 228 GLN A C 1
ATOM 1946 O O . GLN A 1 228 ? 8.578 6.128 19.778 1.00 59.34 228 GLN A O 1
ATOM 1951 N N . SER A 1 229 ? 9.268 6.779 17.756 1.00 61.53 229 SER A N 1
ATOM 1952 C CA . SER A 1 229 ? 8.401 5.842 17.034 1.00 61.53 229 SER A CA 1
ATOM 1953 C C . SER A 1 229 ? 8.772 4.369 17.272 1.00 61.53 229 SER A C 1
ATOM 1955 O O . SER A 1 229 ? 7.891 3.504 17.248 1.00 61.53 229 SER A O 1
ATOM 1957 N N . GLN A 1 230 ? 10.051 4.056 17.496 1.00 54.53 230 GLN A N 1
ATOM 1958 C CA . GLN A 1 230 ? 10.485 2.715 17.900 1.00 54.53 230 GLN A CA 1
ATOM 1959 C C . GLN A 1 230 ? 10.139 2.424 19.369 1.00 54.53 230 GLN A C 1
ATOM 1961 O O . GLN A 1 230 ? 9.772 1.294 19.693 1.00 54.53 230 GLN A O 1
ATOM 1966 N N . PHE A 1 231 ? 10.219 3.428 20.246 1.00 51.38 231 PHE A N 1
ATOM 1967 C CA . PHE A 1 231 ? 9.881 3.322 21.665 1.00 51.38 231 PHE A CA 1
ATOM 1968 C C . PHE A 1 231 ? 8.383 3.072 21.882 1.00 51.38 231 PHE A C 1
ATOM 1970 O O . PHE A 1 231 ? 8.023 2.139 22.599 1.00 51.38 231 PHE A O 1
ATOM 1977 N N . ASP A 1 232 ? 7.512 3.796 21.175 1.00 53.72 232 ASP A N 1
ATOM 1978 C CA . ASP A 1 232 ? 6.058 3.604 21.246 1.00 53.72 232 ASP A CA 1
ATOM 1979 C C . ASP A 1 232 ? 5.647 2.195 20.768 1.00 53.72 232 ASP A C 1
ATOM 1981 O O . ASP A 1 232 ? 4.771 1.561 21.356 1.00 53.72 232 ASP A O 1
ATOM 1985 N N . ASN A 1 233 ? 6.340 1.641 19.762 1.00 49.16 233 ASN A N 1
ATOM 1986 C CA . ASN A 1 233 ? 6.126 0.260 19.308 1.00 49.16 233 ASN A CA 1
ATOM 1987 C C . ASN A 1 233 ? 6.611 -0.802 20.313 1.00 49.16 233 ASN A C 1
ATOM 1989 O O . ASN A 1 233 ? 6.058 -1.900 20.336 1.00 49.16 233 ASN A O 1
ATOM 1993 N N . ARG A 1 234 ? 7.628 -0.508 21.137 1.00 49.06 234 ARG A N 1
ATOM 1994 C CA . ARG A 1 234 ? 8.130 -1.434 22.172 1.00 49.06 234 ARG A CA 1
ATOM 1995 C C . ARG A 1 234 ? 7.324 -1.369 23.466 1.00 49.06 234 ARG A C 1
ATOM 1997 O O . ARG A 1 234 ? 7.127 -2.406 24.091 1.00 49.06 234 ARG A O 1
ATOM 2004 N N . ASN A 1 235 ? 6.822 -0.198 23.856 1.00 47.50 235 ASN A N 1
ATOM 2005 C CA . ASN A 1 235 ? 5.958 -0.075 25.034 1.00 47.50 235 ASN A CA 1
ATOM 2006 C C . ASN A 1 235 ? 4.595 -0.748 24.840 1.00 47.50 235 ASN A C 1
ATOM 2008 O O . ASN A 1 235 ? 4.066 -1.294 25.799 1.00 47.50 235 ASN A O 1
ATOM 2012 N N . LEU A 1 236 ? 4.094 -0.830 23.603 1.00 51.47 236 LEU A N 1
ATOM 2013 C CA . LEU A 1 236 ? 2.938 -1.665 23.250 1.00 51.47 236 LEU A CA 1
ATOM 2014 C C . LEU A 1 236 ? 3.181 -3.177 23.418 1.00 51.47 236 LEU A C 1
ATOM 2016 O O . LEU A 1 236 ? 2.220 -3.935 23.396 1.00 51.47 236 LEU A O 1
ATOM 2020 N N . GLN A 1 237 ? 4.432 -3.632 23.562 1.00 51.19 237 GLN A N 1
ATOM 2021 C CA . GLN A 1 237 ? 4.761 -5.053 23.747 1.00 51.19 237 GLN A CA 1
ATOM 2022 C C . GLN A 1 237 ? 5.249 -5.409 25.161 1.00 51.19 237 GLN A C 1
ATOM 2024 O O . GLN A 1 237 ? 5.264 -6.588 25.498 1.00 51.19 237 GLN A O 1
ATOM 2029 N N . ASN A 1 238 ? 5.632 -4.432 25.994 1.00 46.44 238 ASN A N 1
ATOM 2030 C CA . ASN A 1 238 ? 6.343 -4.694 27.254 1.00 46.44 238 ASN A CA 1
ATOM 2031 C C . ASN A 1 238 ? 5.639 -4.198 28.530 1.00 46.44 238 ASN A C 1
ATOM 2033 O O . ASN A 1 238 ? 6.155 -4.454 29.617 1.00 46.44 238 ASN A O 1
ATOM 2037 N N . SER A 1 239 ? 4.495 -3.509 28.449 1.00 46.91 239 SER A N 1
ATOM 2038 C CA . SER A 1 239 ? 3.858 -2.933 29.645 1.00 46.91 239 SER A CA 1
ATOM 2039 C C . SER A 1 239 ? 3.140 -3.933 30.563 1.00 46.91 239 SER A C 1
ATOM 2041 O O . SER A 1 239 ? 2.857 -3.558 31.695 1.00 46.91 239 SER A O 1
ATOM 2043 N N . ASP A 1 240 ? 2.917 -5.191 30.155 1.00 51.59 240 ASP A N 1
ATOM 2044 C CA . ASP A 1 240 ? 2.057 -6.121 30.919 1.00 51.59 240 ASP A CA 1
ATOM 2045 C C . ASP A 1 240 ? 2.747 -7.393 31.457 1.00 51.59 240 ASP A C 1
ATOM 2047 O O . ASP A 1 240 ? 2.084 -8.271 32.003 1.00 51.59 240 ASP A O 1
ATOM 2051 N N . PHE A 1 241 ? 4.080 -7.509 31.391 1.00 48.94 241 PHE A N 1
ATOM 2052 C CA . PHE A 1 241 ? 4.780 -8.736 31.828 1.00 48.94 241 PHE A CA 1
ATOM 2053 C C . PHE A 1 241 ? 5.382 -8.726 33.245 1.00 48.94 241 PHE A C 1
ATOM 2055 O O . PHE A 1 241 ? 6.024 -9.706 33.619 1.00 48.94 241 PHE A O 1
ATOM 2062 N N . GLN A 1 242 ? 5.200 -7.678 34.059 1.00 48.16 242 GLN A N 1
ATOM 2063 C CA . GLN A 1 242 ? 5.906 -7.579 35.354 1.00 48.16 242 GLN A CA 1
ATOM 2064 C C . GLN A 1 242 ? 5.087 -7.800 36.632 1.00 48.16 242 GLN A C 1
ATOM 2066 O O . GLN A 1 242 ? 5.653 -7.654 37.706 1.00 48.16 242 GLN A O 1
ATOM 2071 N N . ASN A 1 243 ? 3.826 -8.237 36.579 1.00 50.31 243 ASN A N 1
ATOM 2072 C CA . ASN A 1 243 ? 3.108 -8.654 37.795 1.00 50.31 243 ASN A CA 1
ATOM 2073 C C . ASN A 1 243 ? 2.208 -9.869 37.532 1.00 50.31 243 ASN A C 1
ATOM 2075 O O . ASN A 1 243 ? 0.984 -9.755 37.496 1.00 50.31 243 ASN A O 1
ATOM 2079 N N . PHE A 1 244 ? 2.817 -11.044 37.362 1.00 46.53 244 PHE A N 1
ATOM 2080 C CA . PHE A 1 244 ? 2.099 -12.304 37.551 1.00 46.53 244 PHE A CA 1
ATOM 2081 C C . PHE A 1 244 ? 2.041 -12.611 39.055 1.00 46.53 244 PHE A C 1
ATOM 2083 O O . PHE A 1 244 ? 3.098 -12.666 39.685 1.00 46.53 244 PHE A O 1
ATOM 2090 N N . PRO A 1 245 ? 0.856 -12.810 39.657 1.00 50.81 245 PRO A N 1
ATOM 2091 C CA . PRO A 1 245 ? 0.774 -13.389 40.990 1.00 50.81 245 PRO A CA 1
ATOM 2092 C C . PRO A 1 245 ? 1.364 -14.806 40.951 1.00 50.81 245 PRO A C 1
ATOM 2094 O O . PRO A 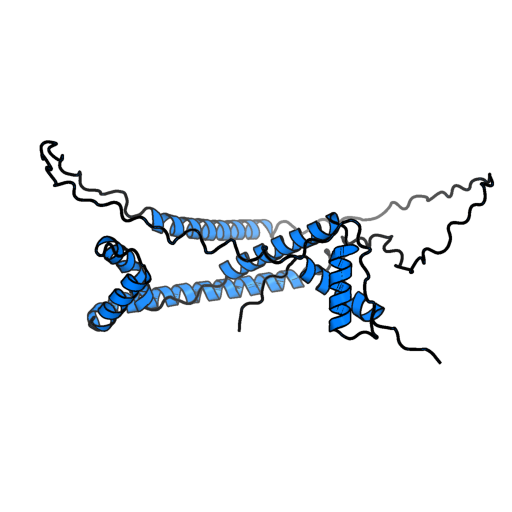1 245 ? 1.055 -15.577 40.040 1.00 50.81 245 PRO A O 1
ATOM 2097 N N . GLU A 1 246 ? 2.230 -15.129 41.916 1.00 51.09 246 GLU A N 1
ATOM 2098 C CA . GLU A 1 246 ? 2.742 -16.485 42.132 1.00 51.09 246 GLU A CA 1
ATOM 2099 C C . GLU A 1 246 ? 1.571 -17.475 42.125 1.00 51.09 246 GLU A C 1
ATOM 2101 O O . GLU A 1 246 ? 0.631 -17.365 42.917 1.00 51.09 246 GLU A O 1
ATOM 2106 N N . PHE A 1 247 ? 1.603 -18.412 41.175 1.00 51.66 247 PHE A N 1
ATOM 2107 C CA . PHE A 1 247 ? 0.632 -19.493 41.107 1.00 51.66 247 PHE A CA 1
ATOM 2108 C C . PHE A 1 247 ? 0.727 -20.320 42.396 1.00 51.66 247 PHE A C 1
ATOM 2110 O O . PHE A 1 247 ? 1.836 -20.702 42.774 1.00 51.66 247 PHE A O 1
ATOM 2117 N N . PRO A 1 248 ? -0.400 -20.632 43.060 1.00 53.69 248 PRO A N 1
ATOM 2118 C CA . PRO A 1 248 ? -0.381 -21.558 44.181 1.00 53.69 248 PRO A CA 1
ATOM 2119 C C . PRO A 1 248 ? 0.124 -22.919 43.693 1.00 53.69 248 PRO A C 1
ATOM 2121 O O . PRO A 1 248 ? -0.318 -23.413 42.652 1.00 53.69 248 PRO A O 1
ATOM 2124 N N . GLU A 1 249 ? 1.070 -23.495 44.436 1.00 54.56 249 GLU A N 1
ATOM 2125 C CA . GLU A 1 249 ? 1.620 -24.825 44.188 1.00 54.56 249 GLU A CA 1
ATOM 2126 C C . GLU A 1 249 ? 0.474 -25.833 44.029 1.00 54.56 249 GLU A C 1
ATOM 2128 O O . GLU A 1 249 ? -0.327 -26.057 44.937 1.00 54.56 249 GLU A O 1
ATOM 2133 N N . ILE A 1 250 ? 0.356 -26.400 42.827 1.00 49.56 250 ILE A N 1
ATOM 2134 C CA . ILE A 1 250 ? -0.628 -27.433 42.521 1.00 49.56 250 ILE A CA 1
ATOM 2135 C C . ILE A 1 250 ? -0.133 -28.727 43.165 1.00 49.56 250 ILE A C 1
ATOM 2137 O O . ILE A 1 250 ? 0.861 -29.309 42.726 1.00 49.56 250 ILE A O 1
ATOM 2141 N N . ASP A 1 251 ? -0.847 -29.165 44.198 1.00 47.12 251 ASP A N 1
ATOM 2142 C CA . ASP A 1 251 ? -0.668 -30.457 44.855 1.00 47.12 251 ASP A CA 1
ATOM 2143 C C . ASP A 1 251 ? -0.768 -31.593 43.819 1.00 47.12 251 ASP A C 1
ATOM 2145 O O . ASP A 1 251 ? -1.796 -31.783 43.162 1.00 47.12 251 ASP A O 1
ATOM 2149 N N . GLN A 1 252 ? 0.310 -32.363 43.660 1.00 51.06 252 GLN A N 1
ATOM 2150 C CA . GLN A 1 252 ? 0.478 -33.394 42.624 1.00 51.06 252 GLN A CA 1
ATOM 2151 C C . GLN A 1 252 ? -0.323 -34.693 42.873 1.00 51.06 252 GLN A C 1
ATOM 2153 O O . GLN A 1 252 ? 0.007 -35.733 42.313 1.00 51.06 252 GLN A O 1
ATOM 2158 N N . ASN A 1 253 ? -1.393 -34.660 43.674 1.00 52.34 253 ASN A N 1
ATOM 2159 C CA . ASN A 1 253 ? -2.160 -35.849 44.072 1.00 52.34 253 ASN A CA 1
ATOM 2160 C C . ASN A 1 253 ? -3.629 -35.795 43.623 1.00 52.34 253 ASN A C 1
ATOM 2162 O O . ASN A 1 253 ? -4.547 -35.978 44.420 1.00 52.34 253 ASN A O 1
ATOM 2166 N N . LEU A 1 254 ? -3.865 -35.560 42.331 1.00 43.62 254 LEU A N 1
ATOM 2167 C CA . LEU A 1 254 ? -5.178 -35.749 41.711 1.00 43.62 254 LEU A CA 1
ATOM 2168 C C . LEU A 1 254 ? -5.114 -36.922 40.728 1.00 43.62 254 LEU A C 1
ATOM 2170 O O . LEU A 1 254 ? -4.730 -36.771 39.569 1.00 43.62 254 LEU A O 1
ATOM 2174 N N . ASP A 1 255 ? -5.509 -38.094 41.231 1.00 50.44 255 ASP A N 1
ATOM 2175 C CA . ASP A 1 255 ? -5.803 -39.302 40.457 1.00 50.44 255 ASP A CA 1
ATOM 2176 C C . ASP A 1 255 ? -6.961 -39.023 39.484 1.00 50.44 255 ASP A C 1
ATOM 2178 O O . ASP A 1 255 ? -8.146 -39.193 39.785 1.00 50.44 255 ASP A O 1
ATOM 2182 N N . PHE A 1 256 ? -6.616 -38.566 38.283 1.00 40.72 256 PHE A N 1
ATOM 2183 C CA . PHE A 1 256 ? -7.552 -38.417 37.178 1.00 40.72 256 PHE A CA 1
ATOM 2184 C C . PHE A 1 256 ? -7.771 -39.762 36.487 1.00 40.72 256 PHE A C 1
ATOM 2186 O O . PHE A 1 256 ? -7.188 -40.071 35.449 1.00 40.72 256 PHE A O 1
ATOM 2193 N N . ASN A 1 257 ? -8.675 -40.556 37.052 1.00 50.56 257 ASN A N 1
ATOM 2194 C CA . ASN A 1 257 ? -9.216 -41.740 36.399 1.00 50.56 257 ASN A CA 1
ATOM 2195 C C . ASN A 1 257 ? -10.324 -41.317 35.413 1.00 50.56 257 ASN A C 1
ATOM 2197 O O . ASN A 1 257 ? -11.516 -41.390 35.714 1.00 50.56 257 ASN A O 1
ATOM 2201 N N . TYR A 1 258 ? -9.931 -40.802 34.243 1.00 44.12 258 TYR A N 1
ATOM 2202 C CA . TYR A 1 258 ? -10.859 -40.573 33.131 1.00 44.12 258 TYR A CA 1
ATOM 2203 C C . TYR A 1 258 ? -11.032 -41.866 32.318 1.00 44.12 258 TYR A C 1
ATOM 2205 O O . TYR A 1 258 ? -10.036 -42.441 31.873 1.00 44.12 258 TYR A O 1
ATOM 2213 N N . PRO A 1 259 ? -12.271 -42.322 32.052 1.00 48.72 259 PRO A N 1
ATOM 2214 C CA . PRO A 1 259 ? -12.502 -43.459 31.175 1.00 48.72 259 PRO A CA 1
ATOM 2215 C C . PRO A 1 259 ? -12.113 -43.109 29.733 1.00 48.72 259 PRO A C 1
ATOM 2217 O O . PRO A 1 259 ? -12.723 -42.266 29.071 1.00 48.72 259 PRO A O 1
ATOM 2220 N N . LEU A 1 260 ? -11.075 -43.794 29.259 1.00 45.75 260 LEU A N 1
ATOM 2221 C CA . LEU A 1 260 ? -10.553 -43.755 27.901 1.00 45.75 260 LEU A CA 1
ATOM 2222 C C . LEU A 1 260 ? -11.576 -44.378 26.931 1.00 45.75 260 LEU A C 1
ATOM 2224 O O . LEU A 1 260 ? -11.538 -45.570 26.655 1.00 45.75 260 LEU A O 1
ATOM 2228 N N . ASN A 1 261 ? -12.495 -43.575 26.401 1.00 46.94 261 ASN A N 1
ATOM 2229 C CA . ASN A 1 261 ? -13.314 -43.938 25.240 1.00 46.94 261 ASN A CA 1
ATOM 2230 C C . ASN A 1 261 ? -13.150 -42.872 24.152 1.00 46.94 261 ASN A C 1
ATOM 2232 O O . ASN A 1 261 ? -14.066 -42.113 23.847 1.00 46.94 261 ASN A O 1
ATOM 2236 N N . TYR A 1 262 ? -11.955 -42.821 23.563 1.00 41.06 262 TYR A N 1
ATOM 2237 C CA . TYR A 1 262 ? -11.723 -42.149 22.288 1.00 41.06 262 T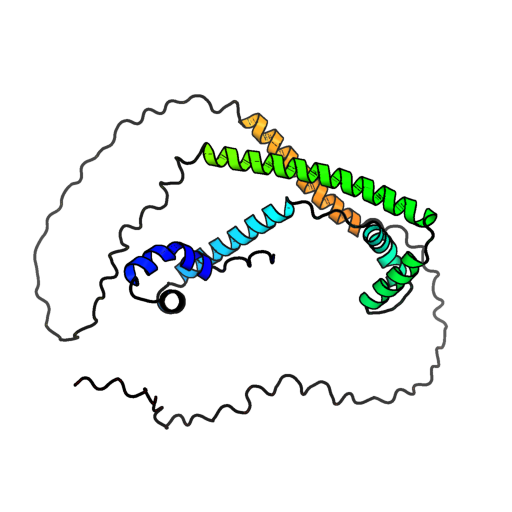YR A CA 1
ATOM 2238 C C . TYR A 1 262 ? -11.572 -43.207 21.198 1.00 41.06 262 TYR A C 1
ATOM 2240 O O . TYR A 1 262 ? -10.531 -43.844 21.050 1.00 41.06 262 TYR A O 1
ATOM 2248 N N . LEU A 1 263 ? -12.646 -43.392 20.432 1.00 48.41 263 LEU A N 1
ATOM 2249 C CA . LEU A 1 263 ? -12.592 -44.045 19.131 1.00 48.41 263 LEU A CA 1
ATOM 2250 C C . LEU A 1 263 ? -11.779 -43.153 18.176 1.00 48.41 263 LEU A C 1
ATOM 2252 O O . LEU A 1 263 ? -12.052 -41.951 18.102 1.00 48.41 263 LEU A O 1
ATOM 2256 N N . PRO A 1 264 ? -10.815 -43.697 17.415 1.00 46.88 264 PRO A N 1
ATOM 2257 C CA . PRO A 1 264 ? -10.121 -42.928 16.398 1.00 46.88 264 PRO A CA 1
ATOM 2258 C C . PRO A 1 264 ? -11.091 -42.662 15.243 1.00 46.88 264 PRO A C 1
ATOM 2260 O O . PRO A 1 264 ? -11.378 -43.546 14.434 1.00 46.88 264 PRO A O 1
ATOM 2263 N N . MET A 1 265 ? -11.611 -41.436 15.152 1.00 44.34 265 MET A N 1
ATOM 2264 C CA . MET A 1 265 ? -12.240 -40.974 13.918 1.00 44.34 265 MET A CA 1
ATOM 2265 C C . MET A 1 265 ? -11.158 -40.862 12.846 1.00 44.34 265 MET A C 1
ATOM 2267 O O . MET A 1 265 ? -10.339 -39.944 12.844 1.00 44.34 265 MET A O 1
ATOM 2271 N N . LYS A 1 266 ? -11.153 -41.846 11.945 1.00 41.84 266 LYS A N 1
ATOM 2272 C CA . LYS A 1 266 ? -10.391 -41.829 10.702 1.00 41.84 266 LYS A CA 1
ATOM 2273 C C . LYS A 1 266 ? -10.811 -40.608 9.886 1.00 41.84 266 LYS A C 1
ATOM 2275 O O . LYS A 1 266 ? -11.918 -40.545 9.360 1.00 41.84 266 LYS A O 1
ATOM 2280 N N . ASN A 1 267 ? -9.918 -39.632 9.800 1.00 47.66 267 ASN A N 1
ATOM 2281 C CA . ASN A 1 267 ? -10.067 -38.461 8.949 1.00 47.66 267 ASN A CA 1
ATOM 2282 C C . ASN A 1 267 ? -9.590 -38.822 7.529 1.00 47.66 267 ASN A C 1
ATOM 2284 O O . ASN A 1 267 ? -8.495 -38.460 7.118 1.00 47.66 267 ASN A O 1
ATOM 2288 N N . GLU A 1 268 ? -10.401 -39.574 6.781 1.00 49.59 268 GLU A N 1
ATOM 2289 C CA . GLU A 1 268 ? -10.091 -40.030 5.409 1.00 49.59 268 GLU A CA 1
ATOM 2290 C C . GLU A 1 268 ? -10.357 -38.969 4.313 1.00 49.59 268 GLU A C 1
ATOM 2292 O O . GLU A 1 268 ? -10.424 -39.302 3.137 1.00 49.59 268 GLU A O 1
ATOM 2297 N N . ASN A 1 269 ? -10.503 -37.676 4.641 1.00 51.09 269 ASN A N 1
ATOM 2298 C CA . ASN A 1 269 ? -10.979 -36.672 3.669 1.00 51.09 269 ASN A CA 1
ATOM 2299 C C . ASN A 1 269 ? -10.134 -35.393 3.507 1.00 51.09 269 ASN A C 1
ATOM 2301 O O . ASN A 1 269 ? -10.648 -34.389 3.014 1.00 51.09 269 ASN A O 1
ATOM 2305 N N . LEU A 1 270 ? -8.841 -35.398 3.857 1.00 47.91 270 LEU A N 1
ATOM 2306 C CA . LEU A 1 270 ? -7.997 -34.191 3.739 1.00 47.91 270 LEU A CA 1
ATOM 2307 C C . LEU A 1 270 ? -6.818 -34.258 2.751 1.00 47.91 270 LEU A C 1
ATOM 2309 O O . LEU A 1 270 ? -6.161 -33.237 2.571 1.00 47.91 270 LEU A O 1
ATOM 2313 N N . GLU A 1 271 ? -6.609 -35.358 2.020 1.00 49.19 271 GLU A N 1
ATOM 2314 C CA . GLU A 1 271 ? -5.489 -35.458 1.056 1.00 49.19 271 GLU A CA 1
ATOM 2315 C C . GLU A 1 271 ? -5.851 -35.284 -0.436 1.00 49.19 271 GLU A C 1
ATOM 2317 O O . GLU A 1 271 ? -4.959 -35.138 -1.261 1.00 49.19 271 GLU A O 1
ATOM 2322 N N . ILE A 1 272 ? -7.125 -35.170 -0.838 1.00 51.44 272 ILE A N 1
ATOM 2323 C CA . ILE A 1 272 ? -7.494 -35.266 -2.277 1.00 51.44 272 ILE A CA 1
ATOM 2324 C C . ILE A 1 272 ? -7.691 -33.901 -2.983 1.00 51.44 272 ILE A C 1
ATOM 2326 O O . ILE A 1 272 ? -8.310 -33.826 -4.043 1.00 51.44 272 ILE A O 1
ATOM 2330 N N . ARG A 1 273 ? -7.193 -32.769 -2.456 1.00 48.97 273 ARG A N 1
ATOM 2331 C CA . ARG A 1 273 ? -7.475 -31.445 -3.075 1.00 48.97 273 ARG A CA 1
ATOM 2332 C C . ARG A 1 273 ? -6.349 -30.724 -3.811 1.00 48.97 273 ARG A C 1
ATOM 2334 O O . ARG A 1 273 ? -6.655 -29.704 -4.422 1.00 48.97 273 ARG A O 1
ATOM 2341 N N . ASN A 1 274 ? -5.129 -31.263 -3.883 1.00 47.06 274 ASN A N 1
ATOM 2342 C CA . ASN A 1 274 ? -4.029 -30.578 -4.585 1.00 47.06 274 ASN A CA 1
ATOM 2343 C C . ASN A 1 274 ? -3.395 -31.322 -5.779 1.00 47.06 274 ASN A C 1
ATOM 2345 O O . ASN A 1 274 ? -2.510 -30.749 -6.407 1.00 47.06 274 ASN A O 1
ATOM 2349 N N . GLU A 1 275 ? -3.865 -32.512 -6.176 1.00 48.88 275 GLU A N 1
ATOM 2350 C CA . GLU A 1 275 ? -3.184 -33.298 -7.233 1.00 48.88 275 GLU A CA 1
ATOM 2351 C C . GLU A 1 275 ? -3.850 -33.274 -8.627 1.00 48.88 275 GLU A C 1
ATOM 2353 O O . GLU A 1 275 ? -3.204 -33.549 -9.635 1.00 48.88 275 GLU A O 1
ATOM 2358 N N . ARG A 1 276 ? -5.102 -32.819 -8.771 1.00 48.66 276 ARG A N 1
ATOM 2359 C CA . ARG A 1 276 ? -5.829 -32.910 -10.060 1.00 48.66 276 ARG A CA 1
ATOM 2360 C C . ARG A 1 276 ? -5.647 -31.724 -11.014 1.00 48.66 276 ARG A C 1
ATOM 2362 O O . ARG A 1 276 ? -6.632 -31.151 -11.481 1.00 48.66 276 ARG A O 1
ATOM 2369 N N . LYS A 1 277 ? -4.410 -31.323 -11.320 1.00 52.66 277 LYS A N 1
ATOM 2370 C CA . LYS A 1 277 ? -4.164 -30.369 -12.430 1.00 52.66 277 LYS A CA 1
ATOM 2371 C C . LYS A 1 277 ? -3.175 -30.826 -13.499 1.00 52.66 277 LYS A C 1
ATOM 2373 O O . LYS A 1 277 ? -3.031 -30.110 -14.486 1.00 52.66 277 LYS A O 1
ATOM 2378 N N . TYR A 1 278 ? -2.567 -32.006 -13.367 1.00 52.78 278 TYR A N 1
ATOM 2379 C CA . TYR A 1 278 ? -1.567 -32.476 -14.336 1.00 52.78 278 TYR A CA 1
ATOM 2380 C C . TYR A 1 278 ? -1.827 -33.871 -14.927 1.00 52.78 278 TYR A C 1
ATOM 2382 O O . TYR A 1 278 ? -1.088 -34.274 -15.813 1.00 52.78 278 TYR A O 1
ATOM 2390 N N . GLU A 1 279 ? -2.897 -34.571 -14.539 1.00 51.84 279 GLU A N 1
ATOM 2391 C CA . GLU A 1 279 ? -3.164 -35.949 -15.005 1.00 51.84 279 GLU A CA 1
ATOM 2392 C C . GLU A 1 279 ? -3.676 -36.068 -16.456 1.00 51.84 279 GLU A C 1
ATOM 2394 O O . GLU A 1 279 ? -3.777 -37.175 -16.964 1.00 51.84 279 GLU A O 1
ATOM 2399 N N . ASN A 1 280 ? -3.950 -34.958 -17.153 1.00 66.88 280 ASN A N 1
ATOM 2400 C CA . ASN A 1 280 ? -4.428 -34.965 -18.548 1.00 66.88 280 ASN A CA 1
ATOM 2401 C C . ASN A 1 280 ? -3.488 -34.219 -19.513 1.00 66.88 280 ASN A C 1
ATOM 2403 O O . ASN A 1 280 ? -3.947 -33.552 -20.442 1.00 66.88 280 ASN A O 1
ATOM 2407 N N . TRP A 1 281 ? -2.173 -34.287 -19.301 1.00 68.00 281 TRP A N 1
ATOM 2408 C CA . TRP A 1 281 ? -1.245 -33.945 -20.381 1.00 68.00 281 TRP A CA 1
ATOM 2409 C C . TRP A 1 281 ? -1.146 -35.146 -21.327 1.00 68.00 281 TRP A C 1
ATOM 2411 O O . TRP A 1 281 ? -0.915 -36.253 -20.843 1.00 68.00 281 TRP A O 1
ATOM 2421 N N . PRO A 1 282 ? -1.348 -34.972 -22.645 1.00 75.56 282 PRO A N 1
ATOM 2422 C CA . PRO A 1 282 ? -1.121 -36.058 -23.586 1.00 75.56 282 PRO A CA 1
ATOM 2423 C C . PRO A 1 282 ? 0.336 -36.517 -23.465 1.00 75.56 282 PRO A C 1
ATOM 2425 O O . PRO A 1 282 ? 1.249 -35.689 -23.426 1.00 75.56 282 PRO A O 1
ATOM 2428 N N . GLU A 1 283 ? 0.547 -37.827 -23.369 1.00 77.81 283 GLU A N 1
ATOM 2429 C CA . GLU A 1 283 ? 1.872 -38.430 -23.490 1.00 77.81 283 GLU A CA 1
ATOM 2430 C C . GLU A 1 283 ? 2.389 -38.112 -24.899 1.00 77.81 283 GLU A C 1
ATOM 2432 O O . GLU A 1 283 ? 1.883 -38.630 -25.891 1.00 77.81 283 GLU A O 1
ATOM 2437 N N . ILE A 1 284 ? 3.332 -37.173 -24.997 1.00 76.50 284 ILE A N 1
ATOM 2438 C CA . ILE A 1 284 ? 3.951 -36.804 -26.272 1.00 76.50 284 ILE A CA 1
ATOM 2439 C C . ILE A 1 284 ? 4.949 -37.910 -26.605 1.00 76.50 284 ILE A C 1
ATOM 2441 O O . ILE A 1 284 ? 5.964 -38.043 -25.916 1.00 76.50 284 ILE A O 1
ATOM 2445 N N . ASP A 1 285 ? 4.668 -38.701 -27.642 1.00 83.00 285 ASP A N 1
ATOM 2446 C CA . ASP A 1 285 ? 5.621 -39.685 -28.147 1.00 83.00 285 ASP A CA 1
ATOM 2447 C C . ASP A 1 285 ? 6.866 -38.938 -28.665 1.00 83.00 285 ASP A C 1
ATOM 2449 O O . ASP A 1 285 ? 6.762 -38.131 -29.593 1.00 83.00 285 ASP A O 1
ATOM 2453 N N . PRO A 1 286 ? 8.065 -39.173 -28.096 1.00 81.25 286 PRO A N 1
ATOM 2454 C CA . PRO A 1 286 ? 9.284 -38.481 -28.511 1.00 81.25 286 PRO A CA 1
ATOM 2455 C C . PRO A 1 286 ? 9.705 -38.782 -29.959 1.00 81.25 286 PRO A C 1
ATOM 2457 O O . PRO A 1 286 ? 10.658 -38.172 -30.446 1.00 81.25 286 PRO A O 1
ATOM 2460 N N . LYS A 1 287 ? 9.045 -39.724 -30.647 1.00 83.25 287 LYS A N 1
ATOM 2461 C CA . LYS A 1 287 ? 9.287 -40.038 -32.061 1.00 83.25 287 LYS A CA 1
ATOM 2462 C C . LYS A 1 287 ? 8.272 -39.415 -33.015 1.00 83.25 287 LYS A C 1
ATOM 2464 O O . LYS A 1 287 ? 8.507 -39.469 -34.223 1.00 83.25 287 LYS A O 1
ATOM 2469 N N . GLU A 1 288 ? 7.185 -38.826 -32.519 1.00 77.75 288 GLU A N 1
ATOM 2470 C CA . GLU A 1 288 ? 6.237 -38.137 -33.388 1.00 77.75 288 GLU A CA 1
ATOM 2471 C C . GLU A 1 288 ? 6.776 -36.748 -33.776 1.00 77.75 288 GLU A C 1
ATOM 2473 O O . GLU A 1 288 ? 7.125 -35.940 -32.909 1.00 77.75 288 GLU A O 1
ATOM 2478 N N . PRO A 1 289 ? 6.883 -36.436 -35.081 1.00 74.00 289 PRO A N 1
ATOM 2479 C CA . PRO A 1 289 ? 7.236 -35.098 -35.522 1.00 74.00 289 PRO A CA 1
ATOM 2480 C C . PRO A 1 289 ? 6.118 -34.137 -35.112 1.00 74.00 289 PRO A C 1
ATOM 2482 O O . PRO A 1 289 ? 4.983 -34.255 -35.568 1.00 74.00 289 PRO A O 1
ATOM 2485 N N . ILE A 1 290 ? 6.449 -33.174 -34.252 1.00 76.31 290 ILE A N 1
ATOM 2486 C CA . ILE A 1 290 ? 5.525 -32.122 -33.825 1.00 76.31 290 ILE A CA 1
ATOM 2487 C C . ILE A 1 290 ? 5.200 -31.254 -35.048 1.00 76.31 290 ILE A C 1
ATOM 2489 O O . ILE A 1 290 ? 5.967 -30.359 -35.412 1.00 76.31 290 ILE A O 1
ATOM 2493 N N . PHE A 1 291 ? 4.073 -31.533 -35.700 1.00 64.38 291 PHE A N 1
ATOM 2494 C CA . PHE A 1 291 ? 3.518 -30.683 -36.746 1.00 64.38 291 PHE A CA 1
ATOM 2495 C C . PHE A 1 291 ? 2.899 -29.452 -36.085 1.00 64.38 291 PHE A C 1
ATOM 2497 O O . PHE A 1 291 ? 1.845 -29.511 -35.456 1.00 64.38 291 PHE A O 1
ATOM 2504 N N . PHE A 1 292 ? 3.587 -28.318 -36.195 1.00 66.06 292 PHE A N 1
ATOM 2505 C CA . PHE A 1 292 ? 2.956 -27.028 -35.970 1.00 66.06 292 PHE A CA 1
ATOM 2506 C C . PHE A 1 292 ? 2.130 -26.712 -37.212 1.00 66.06 292 PHE A C 1
ATOM 2508 O O . PHE A 1 292 ? 2.695 -26.304 -38.226 1.00 66.06 292 PHE A O 1
ATOM 2515 N N . ASP A 1 293 ? 0.812 -26.891 -37.121 1.00 60.47 293 ASP A N 1
ATOM 2516 C CA . ASP A 1 293 ? -0.132 -26.307 -38.073 1.00 60.47 293 ASP A CA 1
ATOM 2517 C C . ASP A 1 293 ? -0.015 -24.781 -37.974 1.00 60.47 293 ASP A C 1
ATOM 2519 O O . ASP A 1 293 ? -0.661 -24.109 -37.164 1.00 60.47 293 ASP A O 1
ATOM 2523 N N . LEU A 1 294 ? 0.908 -24.228 -38.756 1.00 70.00 294 LEU A N 1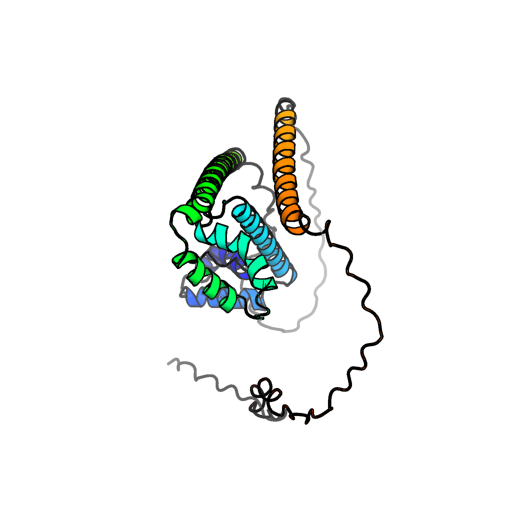
ATOM 2524 C CA . LEU A 1 294 ? 0.960 -22.807 -39.034 1.00 70.00 294 LEU A CA 1
ATOM 2525 C C . LEU A 1 294 ? -0.256 -22.495 -39.912 1.00 70.00 294 LEU A C 1
ATOM 2527 O O . LEU A 1 294 ? -0.408 -23.133 -40.950 1.00 70.00 294 LEU A O 1
ATOM 2531 N N . PRO A 1 295 ? -1.126 -21.549 -39.517 1.00 65.38 295 PRO A N 1
ATOM 2532 C CA . PRO A 1 295 ? -2.237 -21.143 -40.363 1.00 65.38 295 PRO A CA 1
ATOM 2533 C C . PRO A 1 295 ? -1.684 -20.651 -41.700 1.00 65.38 295 PRO A C 1
ATOM 2535 O O . PRO A 1 295 ? -0.759 -19.830 -41.710 1.00 65.38 295 PRO A O 1
ATOM 2538 N N . ASP A 1 296 ? -2.247 -21.173 -42.791 1.00 67.56 296 ASP A N 1
ATOM 2539 C CA . ASP A 1 296 ? -1.896 -20.805 -44.159 1.00 67.56 296 ASP A CA 1
ATOM 2540 C C . ASP A 1 296 ? -1.836 -19.279 -44.273 1.00 67.56 296 ASP A C 1
ATOM 2542 O O . ASP A 1 296 ? -2.807 -18.558 -44.013 1.00 67.56 296 ASP A O 1
ATOM 2546 N N . GLY A 1 297 ? -0.635 -18.777 -44.566 1.00 70.44 297 GLY A N 1
ATOM 2547 C CA . GLY A 1 297 ? -0.420 -17.361 -44.813 1.00 70.44 297 GLY A CA 1
ATOM 2548 C C . GLY A 1 297 ? -1.243 -16.904 -46.022 1.00 70.44 297 GLY A C 1
ATOM 2549 O O . GLY A 1 297 ? -1.579 -17.721 -46.875 1.00 70.44 297 GLY A O 1
ATOM 2550 N N . PRO A 1 298 ? -1.583 -15.609 -46.113 1.00 65.75 298 PRO A N 1
ATOM 2551 C CA . PRO A 1 298 ? -2.386 -15.101 -47.216 1.00 65.75 298 PRO A CA 1
ATOM 2552 C C . PRO A 1 298 ? -1.681 -15.336 -48.557 1.00 65.75 298 PRO A C 1
ATOM 2554 O O . PRO A 1 298 ? -0.527 -14.936 -48.732 1.00 65.75 298 PRO A O 1
ATOM 2557 N N . ASP A 1 299 ? -2.404 -15.959 -49.488 1.00 68.62 299 ASP A N 1
ATOM 2558 C CA . ASP A 1 299 ? -1.991 -16.136 -50.877 1.00 68.62 299 ASP A CA 1
ATOM 2559 C C . ASP A 1 299 ? -1.733 -14.764 -51.511 1.00 68.62 299 ASP A C 1
ATOM 2561 O O . ASP A 1 299 ? -2.651 -13.969 -51.732 1.00 68.62 299 ASP A O 1
ATOM 2565 N N . PHE A 1 300 ? -0.467 -14.468 -51.794 1.00 62.59 300 PHE A N 1
ATOM 2566 C CA . PHE A 1 300 ? -0.096 -13.326 -52.619 1.00 62.59 300 PHE A CA 1
ATOM 2567 C C . PHE A 1 300 ? -0.264 -13.721 -54.093 1.00 62.59 300 PHE A C 1
ATOM 2569 O O . PHE A 1 300 ? 0.585 -14.421 -54.646 1.00 62.59 300 PHE A O 1
ATOM 2576 N N . PHE A 1 301 ? -1.363 -13.268 -54.700 1.00 62.81 301 PHE A N 1
ATOM 2577 C CA . PHE A 1 301 ? -1.505 -13.088 -56.148 1.00 62.81 301 PHE A CA 1
ATOM 2578 C C . PHE A 1 301 ? -1.218 -11.633 -56.522 1.00 62.81 301 PHE A C 1
ATOM 2580 O O . PHE A 1 301 ? -1.600 -10.732 -55.738 1.00 62.81 301 PHE A O 1
#

Secondary structure (DSSP, 8-state):
-PPPPPPPHHHHHHHHTHHHHHHHTTTS-HHHHHHHHHHHHHHTS-HHHHHHHHHHHHHHHHHHHHHHHTS---PPPHHHHHHHHHHHHHHHHS--S-HHHHHHHHHHHHHHS-HHHHHHHHHHHHHHHHHHHHHHHHHHHHHHHHHHHHHH--SSGGGS----TT------------------------------------------SSSHHHHHHHHHHHHHHHHHHHHHHHHHHHTTSS-PPPPP---S---------------TTSSTTSSTTSTT-----TTS-----PPPPP---

Foldseek 3Di:
DDDDDQAALLRVVCVVCVVVLCVVPVVDDPVVSVVVSVVCVVPPDDPVSSVVSRVVSVVVVVVVVVLVVLQQDPQDDLLRQVCVVCVVVQCVVPVDPDSVVSVVVSVVVVVVDDVVVSVVSNVVSVVSNVVNVVSNVVSVVVVVVVVVVCVVPPPPPPPPPPVPPPPPDPPPPPPDDDDDDDDDDDDDDDDDDDDDDDDDDDDDDDDDDPCPVVVVVVVVVVVVVVVVVVVVVVCVPPVPDDDDDPDPDDDPPDPPPDPPDDDDPPPPDDPDPPDPPPPPDPPDDPPDDPDDPDPDDDDDD

pLDDT: mean 72.0, std 22.04, range [34.5, 98.25]

Sequence (301 aa):
MSAPKMSSGFKIWAQETSDVFHEEFKYLREIEIQNKQKSYWRYRISQEQKEVYNQKSKILKIEKKEREIWIPKNPKNPYEVWIQKNFEKFREKDLERNSEDVVRKLDEIWRKMTEKDKIPYIEEYEEIKEDQKEKRQIAKNLELKMKNRKIENPVQNGNLIQKSPNFVGFGLLQNLQILNSEPRSLGQSTSRNFQNFSDNLVFSGNSRNLNIEQEEEEKTIVVKIWDQSQFDNRNLQNSDFQNFPEFPEIDQNLDFNYPLNYLPMKNENLEIRNERKYENWPEIDPKEPIFFDLPDGPDFF

Radius of gyration: 35.17 Å; chains: 1; bounding box: 76×74×101 Å

Organism: NCBI:txid1611254

InterPro domains:
  IPR009071 High mobility group box domain [PF00505] (72-135)
  IPR009071 High mobility group box domain [PS50118] (72-140)
  IPR009071 High mobility group box domain [SM00398] (71-141)
  IPR036910 High mobility group box domain superfamily [G3DSA:1.10.30.10] (69-154)
  IPR036910 High mobility group box domain superfamily [SSF47095] (70-134)